Protein AF-A0A8J3J5E3-F1 (afdb_monomer_lite)

Secondary structure (DSSP, 8-state):
------SS-PPTT--PPPPP---GGGTHHHHHHHHHHHHHHHHHH---TTSHHHHHHHHHSS-HHHHHHHHHT--THHHHHHHHHHHHHHHHHHHHHHHHHHHHTTS---THHHHHHHHHHHHHHHIIIIIHHHHHHHHHHHHHHHHHHHHHHHHHHHHHHHHHTTSHHHHHHHHS--SS--HHHHHHHHHHHHHHHHHHHHHHHHHHHHHHHHHHHHHT-TT----------------------

Organism: NCBI:txid519421

pLDDT: mean 72.54, std 15.62, range [29.17, 91.31]

Radius of gyration: 28.36 Å; chains: 1; bounding box: 60×59×86 Å

Sequence (245 aa):
MTRAVGDGILPAGWRPAAPPADRLDAVADDLLDLLDHVDHALHRYGVAPGHAIVAGLREFRALPGAVAAAIVHTDPAVPWQAAHDLAVRRSAVLAAAAPLDRYADRLGWAGAGRAAFDGRWAVLSAHLSDGLPASLAAAARHGARLAHWYAGLRAALRDFFLRYGTGPAAVDLRTAPVGTGGAAELSASGTAAVAAADLGAACFAALRPVLADGGALRRGVPGGSGGRDEPVARGGGRVLRVEPE

Foldseek 3Di:
DDDDPDDADDDQPDAFDDADDQPLVVCVVLLLVLQVLLQCLCVPVPDDCPFLLVVVCVVVVDGLSVVSVVLVPDALVVLRVVLRVLSVVLNVLQVVLVCVVVVLVVPPDDDPVNVVCVVVCVVVSCCSNPVSSSVSNLSSVLSSLVSNLSSLLSNLSVVLCVVPSPDPLSVLSVPQDDDDDDPVSVVSSVSNNVSSSVSSSSSSVSNVVSVVVVVVSVVPDPPPPPPDPDPPDPDDDPDDDDDDD

Structure (mmCIF, N/CA/C/O backbone):
data_AF-A0A8J3J5E3-F1
#
_entry.id   AF-A0A8J3J5E3-F1
#
loop_
_atom_site.group_PDB
_atom_site.id
_atom_site.type_symbol
_atom_site.label_atom_id
_atom_site.label_alt_id
_atom_site.label_comp_id
_atom_site.label_asym_id
_atom_site.label_entity_id
_atom_site.label_seq_id
_atom_site.pdbx_PDB_ins_code
_atom_site.Cartn_x
_atom_site.Cartn_y
_atom_site.Cartn_z
_atom_site.occupancy
_atom_site.B_iso_or_equiv
_atom_site.auth_seq_id
_atom_site.auth_comp_id
_atom_site.auth_asym_id
_atom_site.auth_atom_id
_atom_site.pdbx_PDB_model_num
ATOM 1 N N . MET A 1 1 ? -14.281 5.143 -15.787 1.00 29.17 1 MET A N 1
ATOM 2 C CA . MET A 1 1 ? -14.347 4.128 -16.861 1.00 29.17 1 MET A CA 1
ATOM 3 C C . MET A 1 1 ? -12.969 4.074 -17.519 1.00 29.17 1 MET A C 1
ATOM 5 O O . MET A 1 1 ? -12.703 4.802 -18.464 1.00 29.17 1 MET A O 1
ATOM 9 N N . THR A 1 2 ? -12.045 3.319 -16.924 1.00 32.62 2 THR A N 1
ATOM 10 C CA . THR A 1 2 ? -10.618 3.294 -17.286 1.00 32.62 2 THR A CA 1
ATOM 11 C C . THR A 1 2 ? -10.377 2.014 -18.075 1.00 32.62 2 THR A C 1
ATOM 13 O O . THR A 1 2 ? -10.435 0.922 -17.514 1.00 32.62 2 THR A O 1
ATOM 16 N N . ARG A 1 3 ? -10.228 2.135 -19.399 1.00 33.62 3 ARG A N 1
ATOM 17 C CA . ARG A 1 3 ? -9.962 0.994 -20.285 1.00 33.62 3 ARG A CA 1
ATOM 18 C C . ARG A 1 3 ? -8.653 0.311 -19.886 1.00 33.62 3 ARG A C 1
ATOM 20 O O . ARG A 1 3 ? -7.683 0.971 -19.527 1.00 33.62 3 ARG A O 1
ATOM 27 N N . ALA A 1 4 ? -8.692 -1.015 -19.960 1.00 35.78 4 ALA A N 1
ATOM 28 C CA . ALA A 1 4 ? -7.623 -1.945 -19.653 1.00 35.78 4 ALA A CA 1
ATOM 29 C C . ALA A 1 4 ? -6.263 -1.504 -20.216 1.00 35.78 4 ALA A C 1
ATOM 31 O O . ALA A 1 4 ? -6.143 -1.184 -21.398 1.00 35.78 4 ALA A O 1
ATOM 32 N N . VAL A 1 5 ? -5.232 -1.570 -19.369 1.00 38.66 5 VAL A N 1
ATOM 33 C CA . VAL A 1 5 ? -3.830 -1.645 -19.797 1.00 38.66 5 VAL A CA 1
ATOM 34 C C . VAL A 1 5 ? -3.633 -3.042 -20.395 1.00 38.66 5 VAL A C 1
ATOM 36 O O . VAL A 1 5 ? -3.126 -3.948 -19.738 1.00 38.66 5 VAL A O 1
ATOM 39 N N . GLY A 1 6 ? -4.161 -3.233 -21.603 1.00 38.88 6 GLY A N 1
ATOM 40 C CA . GLY A 1 6 ? -3.915 -4.396 -22.442 1.00 38.88 6 GLY A CA 1
ATOM 41 C C . GLY A 1 6 ? -2.565 -4.256 -23.142 1.00 38.88 6 GLY A C 1
ATOM 42 O O . GLY A 1 6 ? -2.233 -3.187 -23.646 1.00 38.88 6 GLY A O 1
ATOM 43 N N . ASP A 1 7 ? -1.802 -5.342 -23.115 1.00 38.09 7 ASP A N 1
ATOM 44 C CA . ASP A 1 7 ? -0.692 -5.679 -24.007 1.00 38.09 7 ASP A CA 1
ATOM 45 C C . ASP A 1 7 ? 0.510 -4.722 -24.070 1.00 38.09 7 ASP A C 1
ATOM 47 O O . ASP A 1 7 ? 0.799 -4.032 -25.043 1.00 38.09 7 ASP A O 1
ATOM 51 N N . GLY A 1 8 ? 1.327 -4.822 -23.020 1.00 51.72 8 GLY A N 1
ATOM 52 C CA . GLY A 1 8 ? 2.751 -5.137 -23.198 1.00 51.72 8 GLY A CA 1
ATOM 53 C C . GLY A 1 8 ? 3.717 -3.986 -23.475 1.00 51.72 8 GLY A C 1
ATOM 54 O O . GLY A 1 8 ? 4.764 -3.938 -22.823 1.00 51.72 8 GLY A O 1
ATOM 55 N N . ILE A 1 9 ? 3.388 -3.034 -24.348 1.00 53.62 9 ILE A N 1
ATOM 56 C CA . ILE A 1 9 ? 4.342 -2.013 -24.812 1.00 53.62 9 ILE A CA 1
ATOM 57 C C . ILE A 1 9 ? 3.913 -0.632 -24.317 1.00 53.62 9 ILE A C 1
ATOM 59 O O . ILE A 1 9 ? 2.978 -0.015 -24.817 1.00 53.62 9 ILE A O 1
ATOM 63 N N . LEU A 1 10 ? 4.616 -0.132 -23.299 1.00 64.75 10 LEU A N 1
ATOM 64 C CA . LEU A 1 10 ? 4.422 1.236 -22.823 1.00 64.75 10 LEU A CA 1
ATOM 65 C C . LEU A 1 10 ? 5.019 2.227 -23.831 1.00 64.75 10 LEU A C 1
ATOM 67 O O . LEU A 1 10 ? 6.119 1.972 -24.332 1.00 64.75 10 LEU A O 1
ATOM 71 N N . PRO A 1 11 ? 4.389 3.388 -24.071 1.00 67.12 11 PRO A N 1
ATOM 72 C CA . PRO A 1 11 ? 4.974 4.414 -24.925 1.00 67.12 11 PRO A CA 1
ATOM 73 C C . PRO A 1 11 ? 6.346 4.866 -24.400 1.00 67.12 11 PRO A C 1
ATOM 75 O O . PRO A 1 11 ? 6.655 4.765 -23.201 1.00 67.12 11 PRO A O 1
ATOM 78 N N . ALA A 1 12 ? 7.193 5.348 -25.311 1.00 65.31 12 ALA A N 1
ATOM 79 C CA . ALA A 1 12 ? 8.428 6.030 -24.945 1.00 65.31 12 ALA A CA 1
ATOM 80 C C . ALA A 1 12 ? 8.074 7.251 -24.077 1.00 65.31 12 ALA A C 1
ATOM 82 O O . ALA A 1 12 ? 7.193 8.031 -24.430 1.00 65.31 12 ALA A O 1
ATOM 83 N N . GLY A 1 13 ? 8.704 7.375 -22.907 1.00 69.50 13 GLY A N 1
ATOM 84 C CA . GLY A 1 13 ? 8.402 8.449 -21.956 1.00 69.50 13 GLY A CA 1
ATOM 85 C C . GLY A 1 13 ? 7.220 8.201 -21.010 1.00 69.50 13 GLY A C 1
ATOM 86 O O . GLY A 1 13 ? 6.856 9.117 -20.275 1.00 69.50 13 GLY A O 1
ATOM 87 N N . TRP A 1 14 ? 6.638 6.993 -20.966 1.00 83.56 14 TRP A N 1
ATOM 88 C CA . TRP A 1 14 ? 5.685 6.637 -19.904 1.00 83.56 14 TRP A CA 1
ATOM 89 C C . TRP A 1 14 ? 6.293 6.860 -18.512 1.00 83.56 14 TRP A C 1
ATOM 91 O O . TRP A 1 14 ? 7.443 6.488 -18.267 1.00 83.56 14 TRP A O 1
ATOM 101 N N . ARG A 1 15 ? 5.494 7.410 -17.592 1.00 80.75 15 ARG A N 1
ATOM 102 C CA . ARG A 1 15 ? 5.838 7.581 -16.178 1.00 80.75 15 ARG A CA 1
ATOM 103 C C . ARG A 1 15 ? 4.692 7.093 -15.293 1.00 80.75 15 ARG A C 1
ATOM 105 O O . ARG A 1 15 ? 3.532 7.205 -15.700 1.00 80.75 15 ARG A O 1
ATOM 112 N N . PRO A 1 16 ? 4.991 6.560 -14.098 1.00 86.06 16 PRO A N 1
ATOM 113 C CA . PRO A 1 16 ? 3.949 6.208 -13.149 1.00 86.06 16 PRO A CA 1
ATOM 114 C C . PRO A 1 16 ? 3.188 7.464 -12.704 1.00 86.06 16 PRO A C 1
ATOM 116 O O . PRO A 1 16 ? 3.793 8.508 -12.460 1.00 86.06 16 PRO A O 1
ATOM 119 N N . ALA A 1 17 ? 1.863 7.355 -12.577 1.00 86.50 17 ALA A N 1
ATOM 120 C CA . ALA A 1 17 ? 1.065 8.382 -11.911 1.00 86.50 17 ALA A CA 1
ATOM 121 C C . ALA A 1 17 ? 1.490 8.497 -10.439 1.00 86.50 17 ALA A C 1
ATOM 123 O O . ALA A 1 17 ? 1.947 7.510 -9.856 1.00 86.50 17 ALA A O 1
ATOM 124 N N . ALA A 1 18 ? 1.360 9.684 -9.844 1.00 86.00 18 ALA A N 1
ATOM 125 C CA . ALA A 1 18 ? 1.563 9.851 -8.407 1.00 86.00 18 ALA A CA 1
ATOM 126 C C . ALA A 1 18 ? 0.525 9.019 -7.628 1.00 86.00 18 ALA A C 1
ATOM 128 O O . ALA A 1 18 ? -0.626 8.945 -8.074 1.00 86.00 18 ALA A O 1
ATOM 129 N N . PRO A 1 19 ? 0.900 8.394 -6.497 1.00 84.69 19 PRO A N 1
ATOM 130 C CA . PRO A 1 19 ? -0.074 7.745 -5.632 1.00 84.69 19 PRO A CA 1
ATOM 131 C C . PRO A 1 19 ? -1.088 8.781 -5.108 1.00 84.69 19 PRO A C 1
ATOM 133 O O . PRO A 1 19 ? -0.774 9.974 -5.034 1.00 84.69 19 PRO A O 1
ATOM 136 N N . PRO A 1 20 ? -2.315 8.357 -4.756 1.00 81.75 20 PRO A N 1
ATOM 137 C CA . PRO A 1 20 ? -3.295 9.254 -4.156 1.00 81.75 20 PRO A CA 1
ATOM 138 C C . PRO A 1 20 ? -2.758 9.829 -2.841 1.00 81.75 20 PRO A C 1
ATOM 140 O O . PRO A 1 20 ? -2.080 9.134 -2.091 1.00 81.75 20 PRO A O 1
ATOM 143 N N . ALA A 1 21 ? -3.089 11.086 -2.544 1.00 78.69 21 ALA A N 1
ATOM 144 C CA . ALA A 1 21 ? -2.708 11.701 -1.279 1.00 78.69 21 ALA A CA 1
ATOM 145 C C . ALA A 1 21 ? -3.479 11.058 -0.116 1.00 78.69 21 ALA A C 1
ATOM 147 O O . ALA A 1 21 ? -4.686 11.276 0.038 1.00 78.69 21 ALA A O 1
ATOM 148 N N . ASP A 1 22 ? -2.783 10.308 0.731 1.00 70.25 22 ASP A N 1
ATOM 149 C CA . ASP A 1 22 ? -3.303 9.856 2.010 1.00 70.25 22 ASP A CA 1
ATOM 150 C C . ASP A 1 22 ? -2.850 10.850 3.090 1.00 70.25 22 ASP A C 1
ATOM 152 O O . ASP A 1 22 ? -1.677 11.053 3.364 1.00 70.25 22 ASP A O 1
ATOM 156 N N . ARG A 1 23 ? -3.796 11.592 3.665 1.00 78.38 23 ARG A N 1
ATOM 157 C CA . ARG A 1 23 ? -3.521 12.580 4.727 1.00 78.38 23 ARG A CA 1
ATOM 158 C C . ARG A 1 23 ? -3.361 11.893 6.093 1.00 78.38 23 ARG A C 1
ATOM 160 O O . ARG A 1 23 ? -3.830 12.432 7.089 1.00 78.38 23 ARG A O 1
ATOM 167 N N . LEU A 1 24 ? -2.806 10.678 6.124 1.00 84.19 24 LEU A N 1
ATOM 168 C CA . LEU A 1 24 ? -2.760 9.844 7.327 1.00 84.19 24 LEU A CA 1
ATOM 169 C C . LEU A 1 24 ? -1.878 10.470 8.411 1.00 84.19 24 LEU A C 1
ATOM 171 O O . LEU A 1 24 ? -2.257 10.433 9.572 1.00 84.19 24 LEU A O 1
ATOM 175 N N . ASP A 1 25 ? -0.783 11.129 8.030 1.00 82.94 25 ASP A N 1
ATOM 176 C CA . ASP A 1 25 ? 0.157 11.755 8.973 1.00 82.94 25 ASP A CA 1
ATOM 177 C C . ASP A 1 25 ? -0.510 12.801 9.880 1.00 82.94 25 ASP A C 1
ATOM 179 O O . ASP A 1 25 ? -0.086 13.004 11.009 1.00 82.94 25 ASP A O 1
ATOM 183 N N . ALA A 1 26 ? -1.593 13.438 9.418 1.00 82.94 26 ALA A N 1
ATOM 184 C CA . ALA A 1 26 ? -2.327 14.434 10.199 1.00 82.94 26 ALA A CA 1
ATOM 185 C C . ALA A 1 26 ? -3.177 13.833 11.334 1.00 82.94 26 ALA A C 1
ATOM 187 O O . ALA A 1 26 ? -3.674 14.581 12.168 1.00 82.94 26 ALA A O 1
ATOM 188 N N . VAL A 1 27 ? -3.398 12.515 11.329 1.00 84.75 27 VAL A N 1
ATOM 189 C CA . VAL A 1 27 ? -4.222 11.790 12.316 1.00 84.75 27 VAL A CA 1
ATOM 190 C C . VAL A 1 27 ? -3.514 10.546 12.864 1.00 84.75 27 VAL A C 1
ATOM 192 O O . VAL A 1 27 ? -4.136 9.728 13.536 1.00 84.75 27 VAL A O 1
ATOM 195 N N . ALA A 1 28 ? -2.236 10.360 12.521 1.00 86.06 28 ALA A N 1
ATOM 196 C CA . ALA A 1 28 ? -1.505 9.127 12.778 1.00 86.06 28 ALA A CA 1
ATOM 197 C C . ALA A 1 28 ? -1.304 8.885 14.276 1.00 86.06 28 ALA A C 1
ATOM 199 O O . ALA A 1 28 ? -1.558 7.775 14.729 1.00 86.06 28 ALA A O 1
ATOM 200 N N . ASP A 1 29 ? -0.927 9.915 15.033 1.00 88.00 29 ASP A N 1
ATOM 201 C CA . ASP A 1 29 ? -0.666 9.792 16.471 1.00 88.00 29 ASP A CA 1
ATOM 202 C C . ASP A 1 29 ? -1.942 9.392 17.229 1.00 88.00 29 ASP A C 1
ATOM 204 O O . ASP A 1 29 ? -1.974 8.349 17.876 1.00 88.00 29 ASP A O 1
ATOM 208 N N . ASP A 1 30 ? -3.048 10.121 17.031 1.00 85.38 30 ASP A N 1
ATOM 209 C CA . ASP A 1 30 ? -4.333 9.807 17.676 1.00 85.38 30 ASP A CA 1
ATOM 210 C C . ASP A 1 30 ? -4.883 8.418 17.296 1.00 85.38 30 ASP A C 1
ATOM 212 O O . ASP A 1 30 ? -5.611 7.782 18.074 1.00 85.38 30 ASP A O 1
ATOM 216 N N . LEU A 1 31 ? -4.591 7.964 16.071 1.00 83.75 31 LEU A N 1
ATOM 217 C CA . LEU A 1 31 ? -4.940 6.633 15.581 1.00 83.75 31 LEU A CA 1
ATOM 218 C C . LEU A 1 31 ? -4.095 5.555 16.261 1.00 83.75 31 LEU A C 1
ATOM 220 O O . LEU A 1 31 ? -4.656 4.553 16.706 1.00 83.75 31 LEU A O 1
ATOM 224 N N . LEU A 1 32 ? -2.772 5.731 16.304 1.00 86.50 32 LEU A N 1
ATOM 225 C CA . LEU A 1 32 ? -1.857 4.773 16.921 1.00 86.50 32 LEU A CA 1
ATOM 226 C C . LEU A 1 32 ? -2.140 4.650 18.414 1.00 86.50 32 LEU A C 1
ATOM 228 O O . LEU A 1 32 ? -2.257 3.529 18.897 1.00 86.50 32 LEU A O 1
ATOM 232 N N . ASP A 1 33 ? -2.388 5.766 19.097 1.00 86.75 33 ASP A N 1
ATOM 233 C CA . ASP A 1 33 ? -2.792 5.773 20.500 1.00 86.75 33 ASP A CA 1
ATOM 234 C C . ASP A 1 33 ? -4.091 4.989 20.707 1.00 86.75 33 ASP A C 1
ATOM 236 O O . ASP A 1 33 ? -4.168 4.122 21.577 1.00 86.75 33 ASP A O 1
ATOM 240 N N . LEU A 1 34 ? -5.125 5.234 19.892 1.00 82.25 34 LEU A N 1
ATOM 241 C CA . LEU A 1 34 ? -6.393 4.507 20.010 1.00 82.25 34 LEU A CA 1
ATOM 242 C C . LEU A 1 34 ? -6.217 3.001 19.780 1.00 82.25 34 LEU A C 1
ATOM 244 O O . LEU A 1 34 ? -6.817 2.197 20.492 1.00 82.25 34 LEU A O 1
ATOM 248 N N . LEU A 1 35 ? -5.419 2.608 18.788 1.00 83.12 35 LEU A N 1
ATOM 249 C CA . LEU A 1 35 ? -5.191 1.199 18.489 1.00 83.12 35 LEU A CA 1
ATOM 250 C C . LEU A 1 35 ? -4.287 0.513 19.517 1.00 83.12 35 LEU A C 1
ATOM 252 O O . LEU A 1 35 ? -4.477 -0.672 19.768 1.00 83.12 35 LEU A O 1
ATOM 256 N N . ASP A 1 36 ? -3.375 1.239 20.158 1.00 84.19 36 ASP A N 1
ATOM 257 C CA . ASP A 1 36 ? -2.595 0.720 21.283 1.00 84.19 36 ASP A CA 1
ATOM 258 C C . ASP A 1 36 ? -3.500 0.433 22.494 1.00 84.19 36 ASP A C 1
ATOM 260 O O . ASP A 1 36 ? -3.413 -0.630 23.110 1.00 84.19 36 ASP A O 1
ATOM 264 N N . HIS A 1 37 ? -4.481 1.305 22.764 1.00 78.31 37 HIS A N 1
ATOM 265 C CA . HIS A 1 37 ? -5.508 1.042 23.781 1.00 78.31 37 HIS A CA 1
ATOM 266 C C . HIS A 1 37 ? -6.366 -0.184 23.432 1.00 78.31 37 HIS A C 1
ATOM 268 O O . HIS A 1 37 ? -6.708 -0.969 24.321 1.00 78.31 37 HIS A O 1
ATOM 274 N N . VAL A 1 38 ? -6.696 -0.381 22.148 1.00 78.69 38 VAL A N 1
ATOM 275 C CA . VAL A 1 38 ? -7.379 -1.596 21.672 1.00 78.69 38 VAL A CA 1
ATOM 276 C C . VAL A 1 38 ? -6.508 -2.822 21.942 1.00 78.69 38 VAL A C 1
ATOM 278 O O . VAL A 1 38 ? -6.972 -3.760 22.588 1.00 78.69 38 VAL A O 1
ATOM 281 N N . ASP A 1 39 ? -5.251 -2.814 21.506 1.00 81.19 39 ASP A N 1
ATOM 282 C CA . ASP A 1 39 ? -4.315 -3.928 21.667 1.00 81.19 39 ASP A CA 1
ATOM 283 C C . ASP A 1 39 ? -4.123 -4.287 23.152 1.00 81.19 39 ASP A C 1
ATOM 285 O O . ASP A 1 39 ? -4.206 -5.464 23.527 1.00 81.19 39 ASP A O 1
ATOM 289 N N . HIS A 1 40 ? -3.970 -3.280 24.017 1.00 77.75 40 HIS A N 1
ATOM 290 C CA . HIS A 1 40 ? -3.877 -3.461 25.463 1.00 77.75 40 HIS A CA 1
ATOM 291 C C . HIS A 1 40 ? -5.145 -4.096 26.047 1.00 77.75 40 HIS A C 1
ATOM 293 O O . HIS A 1 40 ? -5.057 -5.066 26.805 1.00 77.75 40 HIS A O 1
ATOM 299 N N . ALA A 1 41 ? -6.329 -3.595 25.683 1.00 73.75 41 ALA A N 1
ATOM 300 C CA . ALA A 1 41 ? -7.602 -4.117 26.175 1.00 73.75 41 ALA A CA 1
ATOM 301 C C . ALA A 1 41 ? -7.852 -5.563 25.713 1.00 73.75 41 ALA A C 1
ATOM 303 O O . ALA A 1 41 ? -8.245 -6.411 26.519 1.00 73.75 41 ALA A O 1
ATOM 304 N N . LEU A 1 42 ? -7.561 -5.874 24.445 1.00 74.88 42 LEU A N 1
ATOM 305 C CA . LEU A 1 42 ? -7.664 -7.228 23.894 1.00 74.88 42 LEU A CA 1
ATOM 306 C C . LEU A 1 42 ? -6.753 -8.206 24.646 1.00 74.88 42 LEU A C 1
ATOM 308 O O . LEU A 1 42 ? -7.171 -9.327 24.949 1.00 74.88 42 LEU A O 1
ATOM 312 N N . HIS A 1 43 ? -5.527 -7.785 24.971 1.00 76.50 43 HIS A N 1
ATOM 313 C CA . HIS A 1 43 ? -4.569 -8.625 25.681 1.00 76.50 43 HIS A CA 1
ATOM 314 C C . HIS A 1 43 ? -4.936 -8.807 27.160 1.00 76.50 43 HIS A C 1
ATOM 316 O O . HIS A 1 43 ? -4.824 -9.915 27.690 1.00 76.50 43 HIS A O 1
ATOM 322 N N . ARG A 1 44 ? -5.360 -7.730 27.826 1.00 74.44 44 ARG A N 1
ATOM 323 C CA . ARG A 1 44 ? -5.628 -7.708 29.267 1.00 74.44 44 ARG A CA 1
ATOM 324 C C . ARG A 1 44 ? -6.916 -8.429 29.641 1.00 74.44 44 ARG A C 1
ATOM 326 O O . ARG A 1 44 ? -6.928 -9.170 30.620 1.00 74.44 44 ARG A O 1
ATOM 333 N N . TYR A 1 45 ? -7.991 -8.189 28.898 1.00 68.62 45 TYR A N 1
ATOM 334 C CA . TYR A 1 45 ? -9.328 -8.657 29.271 1.00 68.62 45 TYR A CA 1
ATOM 335 C C . TYR A 1 45 ? -9.745 -9.925 28.529 1.00 68.62 45 TYR A C 1
ATOM 337 O O . TYR A 1 45 ? -10.618 -10.647 29.005 1.00 68.62 45 TYR A O 1
ATOM 345 N N . GLY A 1 46 ? -9.075 -10.235 27.416 1.00 64.38 46 GLY A N 1
ATOM 346 C CA . GLY A 1 46 ? -9.357 -11.405 26.600 1.00 64.38 46 GLY A CA 1
ATOM 347 C C . GLY A 1 46 ? -10.677 -11.273 25.841 1.00 64.38 46 GLY A C 1
ATOM 348 O O . GLY A 1 46 ? -11.715 -10.897 26.379 1.00 64.38 46 GLY A O 1
ATOM 349 N N . VAL A 1 47 ? -10.658 -11.622 24.559 1.00 68.38 47 VAL A N 1
ATOM 350 C CA . VAL A 1 47 ? -11.881 -11.660 23.752 1.00 68.38 47 VAL A CA 1
ATOM 351 C C . VAL A 1 47 ? -12.441 -13.073 23.709 1.00 68.38 47 VAL A C 1
ATOM 353 O O . VAL A 1 47 ? -11.701 -14.044 23.541 1.00 68.38 47 VAL A O 1
ATOM 356 N N . ALA A 1 48 ? -13.766 -13.191 23.813 1.00 72.75 48 ALA A N 1
ATOM 357 C CA . ALA A 1 48 ? -14.452 -14.465 23.664 1.00 72.75 48 ALA A CA 1
ATOM 358 C C . ALA A 1 48 ? -14.103 -15.133 22.312 1.00 72.75 48 ALA A C 1
ATOM 360 O O . ALA A 1 48 ? -14.135 -14.464 21.275 1.00 72.75 48 ALA A O 1
ATOM 361 N N . PRO A 1 49 ? -13.852 -16.458 22.268 1.00 70.06 49 PRO A N 1
ATOM 362 C CA . PRO A 1 49 ? -13.434 -17.156 21.045 1.00 70.06 49 PRO A CA 1
ATOM 363 C C . PRO A 1 49 ? -14.386 -17.022 19.846 1.00 70.06 49 PRO A C 1
ATOM 365 O O . PRO A 1 49 ? -13.953 -17.202 18.710 1.00 70.06 49 PRO A O 1
ATOM 368 N N . GLY A 1 50 ? -15.671 -16.738 20.093 1.00 73.00 50 GLY A N 1
ATOM 369 C CA . GLY A 1 50 ? -16.698 -16.550 19.063 1.00 73.00 50 GLY A CA 1
ATOM 370 C C . GLY A 1 50 ? -16.794 -15.130 18.491 1.00 73.00 50 GLY A C 1
ATOM 371 O O . GLY A 1 50 ? -17.601 -14.904 17.595 1.00 73.00 50 GLY A O 1
ATOM 372 N N . HIS A 1 51 ? -16.011 -14.169 18.988 1.00 78.06 51 HIS A N 1
ATOM 373 C CA . HIS A 1 51 ? -16.064 -12.786 18.512 1.00 78.06 51 HIS A CA 1
ATOM 374 C C . HIS A 1 51 ? -15.422 -12.634 17.125 1.00 78.06 51 HIS A C 1
ATOM 376 O O . HIS A 1 51 ? -14.381 -13.233 16.843 1.00 78.06 51 HIS A O 1
ATOM 382 N N . ALA A 1 52 ? -15.980 -11.764 16.277 1.00 76.06 52 ALA A N 1
ATOM 383 C CA . ALA A 1 52 ? -15.526 -11.566 14.895 1.00 76.06 52 ALA A CA 1
ATOM 384 C C . ALA A 1 52 ? -14.036 -11.181 14.784 1.00 76.06 52 ALA A C 1
ATOM 386 O O . ALA A 1 52 ? -13.3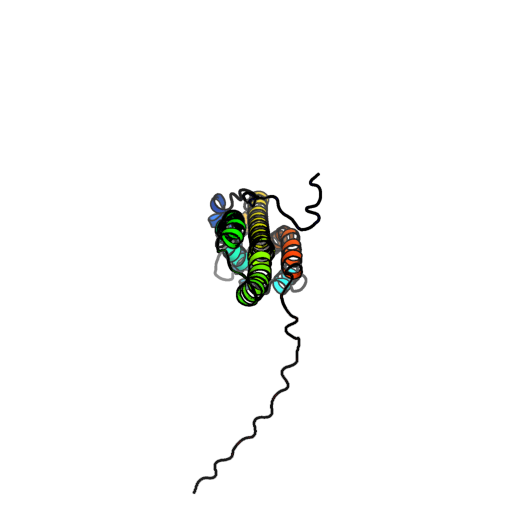39 -11.620 13.868 1.00 76.06 52 ALA A O 1
ATOM 387 N N . ILE A 1 53 ? -13.524 -10.417 15.753 1.00 73.88 53 ILE A N 1
ATOM 388 C CA . ILE A 1 53 ? -12.118 -9.992 15.788 1.00 73.88 53 ILE A CA 1
ATOM 389 C C . ILE A 1 53 ? -11.133 -11.167 15.921 1.00 73.88 53 ILE A C 1
ATOM 391 O O . ILE A 1 53 ? -10.034 -11.092 15.385 1.00 73.88 53 ILE A O 1
ATOM 395 N N . VAL A 1 54 ? -11.519 -12.284 16.556 1.00 76.38 54 VAL A N 1
ATOM 396 C CA . VAL A 1 54 ? -10.636 -13.454 16.7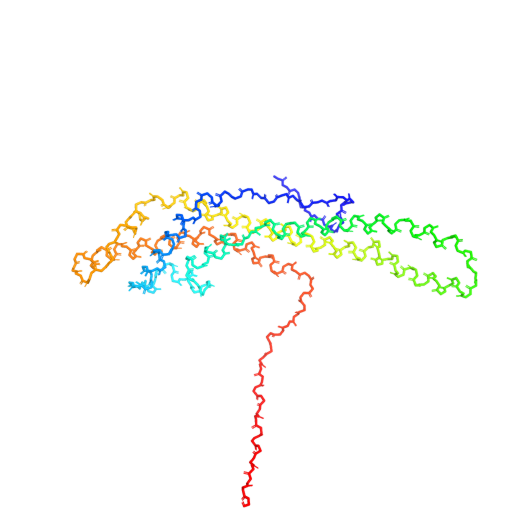39 1.00 76.38 54 VAL A CA 1
ATOM 397 C C . VAL A 1 54 ? -10.295 -14.104 15.397 1.00 76.38 54 VAL A C 1
ATOM 399 O O . VAL A 1 54 ? -9.165 -14.552 15.195 1.00 76.38 54 VAL A O 1
ATOM 402 N N . ALA A 1 55 ? -11.244 -14.129 14.457 1.00 75.06 55 ALA A N 1
ATOM 403 C CA . ALA A 1 55 ? -10.988 -14.596 13.097 1.00 75.06 55 ALA A CA 1
ATOM 404 C C . ALA A 1 55 ? -9.979 -13.685 12.376 1.00 75.06 55 ALA A C 1
ATOM 406 O O . ALA A 1 55 ? -9.024 -14.189 11.787 1.00 75.06 55 ALA A O 1
ATOM 407 N N . GLY A 1 56 ? -10.138 -12.362 12.506 1.00 69.81 56 GLY A N 1
ATOM 408 C CA . GLY A 1 56 ? -9.200 -11.377 11.954 1.00 69.81 56 GLY A CA 1
ATOM 409 C C . GLY A 1 56 ? -7.791 -11.504 12.543 1.00 69.81 56 GLY A C 1
ATOM 410 O O . GLY A 1 56 ? -6.816 -11.600 11.805 1.00 69.81 56 GLY A O 1
ATOM 411 N N . LEU A 1 57 ? -7.667 -11.620 13.868 1.00 71.31 57 LEU A N 1
ATOM 412 C CA . LEU A 1 57 ? -6.377 -11.802 14.548 1.00 71.31 57 LEU A CA 1
ATOM 413 C C . LEU A 1 57 ? -5.625 -13.054 14.070 1.00 71.31 57 LEU A C 1
ATOM 415 O O . LEU A 1 57 ? -4.405 -13.028 13.911 1.00 71.31 57 LEU A O 1
ATOM 419 N N . ARG A 1 58 ? -6.339 -14.158 13.810 1.00 73.50 58 ARG A N 1
ATOM 420 C CA . ARG A 1 58 ? -5.734 -15.392 13.278 1.00 73.50 58 ARG A CA 1
ATOM 421 C C . ARG A 1 58 ? -5.243 -15.233 11.844 1.00 73.50 58 ARG A C 1
ATOM 423 O O . ARG A 1 58 ? -4.204 -15.796 11.507 1.00 73.50 58 ARG A O 1
ATOM 430 N N . GLU A 1 59 ? -5.977 -14.491 11.020 1.00 70.44 59 GLU A N 1
ATOM 431 C CA . GLU A 1 59 ? -5.596 -14.208 9.635 1.00 70.44 59 GLU A CA 1
ATOM 432 C C . GLU A 1 59 ? -4.280 -13.415 9.574 1.00 70.44 59 GLU A C 1
ATOM 434 O O . GLU A 1 59 ? -3.384 -13.771 8.808 1.00 70.44 59 GLU A O 1
ATOM 439 N N . PHE A 1 60 ? -4.123 -12.402 10.434 1.00 63.41 60 PHE A N 1
ATOM 440 C CA . PHE A 1 60 ? -2.948 -11.520 10.429 1.00 63.41 60 PHE A CA 1
ATOM 441 C C . PHE A 1 60 ? -1.800 -11.964 11.335 1.00 63.41 60 PHE A C 1
ATOM 443 O O . PHE A 1 60 ? -0.685 -11.473 11.171 1.00 63.41 60 PHE A O 1
ATOM 450 N N . ARG A 1 61 ? -2.040 -12.892 12.272 1.00 70.81 61 ARG A N 1
ATOM 451 C CA . ARG A 1 61 ? -1.071 -13.320 13.305 1.00 70.81 61 ARG A CA 1
ATOM 452 C C . ARG A 1 61 ? -0.489 -12.157 14.130 1.00 70.81 61 ARG A C 1
ATOM 454 O O . ARG A 1 61 ? 0.548 -12.323 14.764 1.00 70.81 61 ARG A O 1
ATOM 461 N N . ALA A 1 62 ? -1.143 -10.999 14.110 1.00 71.56 62 ALA A N 1
ATOM 462 C CA . ALA A 1 62 ? -0.705 -9.759 14.735 1.00 71.56 62 ALA A CA 1
ATOM 463 C C . ALA A 1 62 ? -1.918 -8.975 15.249 1.00 71.56 62 ALA A C 1
ATOM 465 O O . ALA A 1 62 ? -3.038 -9.155 14.761 1.00 71.56 62 ALA A O 1
ATOM 466 N N . LEU A 1 63 ? -1.679 -8.118 16.241 1.00 77.75 63 LEU A N 1
ATOM 467 C CA . LEU A 1 63 ? -2.696 -7.234 16.801 1.00 77.75 63 LEU A CA 1
ATOM 468 C C . LEU A 1 63 ? -2.975 -6.037 15.861 1.00 77.75 63 LEU A C 1
ATOM 470 O O . LEU A 1 63 ? -2.084 -5.646 15.097 1.00 77.75 63 LEU A O 1
ATOM 474 N N . PRO A 1 64 ? -4.196 -5.468 15.877 1.00 75.31 64 PRO A N 1
ATOM 475 C CA . PRO A 1 64 ? -4.580 -4.337 15.035 1.00 75.31 64 PRO A CA 1
ATOM 476 C C . PRO A 1 64 ? -3.615 -3.147 15.093 1.00 75.31 64 PRO A C 1
ATOM 478 O O . PRO A 1 64 ? -3.253 -2.620 14.039 1.00 75.31 64 PRO A O 1
ATOM 481 N N . GLY A 1 65 ? -3.186 -2.737 16.290 1.00 78.81 65 GLY A N 1
ATOM 482 C CA . GLY A 1 65 ? -2.276 -1.606 16.481 1.00 78.81 65 GLY A CA 1
ATOM 483 C C . GLY A 1 65 ? -0.895 -1.862 15.901 1.00 78.81 65 GLY A C 1
ATOM 484 O O . GLY A 1 65 ? -0.396 -1.044 15.130 1.00 78.81 65 GLY A O 1
ATOM 485 N N . ALA A 1 66 ? -0.329 -3.045 16.139 1.00 79.44 66 ALA A N 1
ATOM 486 C CA . ALA A 1 66 ? 0.938 -3.447 15.521 1.00 79.44 66 ALA A CA 1
ATOM 487 C C . ALA A 1 66 ? 0.887 -3.421 13.977 1.00 79.44 66 ALA A C 1
ATOM 489 O O . ALA A 1 66 ? 1.834 -2.977 13.321 1.00 79.44 66 ALA A O 1
ATOM 490 N N . VAL A 1 67 ? -0.226 -3.865 13.380 1.00 76.75 67 VAL A N 1
ATOM 491 C CA . VAL A 1 67 ? -0.428 -3.813 11.922 1.00 76.75 67 VAL A CA 1
ATOM 492 C C . VAL A 1 67 ? -0.523 -2.363 11.437 1.00 76.75 67 VAL A C 1
ATOM 494 O O . VAL A 1 67 ? 0.135 -2.006 10.460 1.00 76.75 67 VAL A O 1
ATOM 497 N N . ALA A 1 68 ? -1.293 -1.513 12.118 1.00 81.19 68 ALA A N 1
ATOM 498 C CA . ALA A 1 68 ? -1.436 -0.102 11.764 1.00 81.19 68 ALA A CA 1
ATOM 499 C C . ALA A 1 68 ? -0.129 0.687 11.898 1.00 81.19 68 ALA A C 1
ATOM 501 O O . ALA A 1 68 ? 0.189 1.467 11.003 1.00 81.19 68 ALA A O 1
ATOM 502 N N . ALA A 1 69 ? 0.667 0.435 12.939 1.00 84.75 69 ALA A N 1
ATOM 503 C CA . ALA A 1 69 ? 1.990 1.032 13.106 1.00 84.75 69 ALA A CA 1
ATOM 504 C C . ALA A 1 69 ? 2.893 0.723 11.906 1.00 84.75 69 ALA A C 1
ATOM 506 O O . ALA A 1 69 ? 3.459 1.631 11.298 1.00 84.75 69 ALA A O 1
ATOM 507 N N . ALA A 1 70 ? 2.957 -0.542 11.479 1.00 83.31 70 ALA A N 1
ATOM 508 C CA . ALA A 1 70 ? 3.733 -0.923 10.300 1.00 83.31 70 ALA A CA 1
ATOM 509 C C . ALA A 1 70 ? 3.270 -0.187 9.024 1.00 83.31 70 ALA A C 1
ATOM 511 O O . ALA A 1 70 ? 4.091 0.183 8.184 1.00 83.31 70 ALA A O 1
ATOM 512 N N . ILE A 1 71 ? 1.966 0.059 8.883 1.00 84.62 71 ILE A N 1
ATOM 513 C CA . ILE A 1 71 ? 1.384 0.792 7.751 1.00 84.62 71 ILE A CA 1
ATOM 514 C C . ILE A 1 71 ? 1.739 2.284 7.807 1.00 84.62 71 ILE A C 1
ATOM 516 O O . ILE A 1 71 ? 2.157 2.853 6.798 1.00 84.62 71 ILE A O 1
ATOM 520 N N . VAL A 1 72 ? 1.587 2.913 8.975 1.00 85.38 72 VAL A N 1
ATOM 521 C CA . VAL A 1 72 ? 1.900 4.333 9.203 1.00 85.38 72 VAL A CA 1
ATOM 522 C C . VAL A 1 72 ? 3.384 4.610 8.965 1.00 85.38 72 VAL A C 1
ATOM 524 O O . VAL A 1 72 ? 3.731 5.610 8.342 1.00 85.38 72 VAL A O 1
ATOM 527 N N . HIS A 1 73 ? 4.266 3.706 9.387 1.00 85.56 73 HIS A N 1
ATOM 528 C CA . HIS A 1 73 ? 5.711 3.865 9.212 1.00 85.56 73 HIS A CA 1
ATOM 529 C C . HIS A 1 73 ? 6.215 3.514 7.804 1.00 85.56 73 HIS A C 1
ATOM 531 O O . HIS A 1 73 ? 7.384 3.746 7.500 1.00 85.56 73 HIS A O 1
ATOM 537 N N . THR A 1 74 ? 5.360 2.969 6.933 1.00 84.06 74 THR A N 1
ATOM 538 C CA . THR A 1 74 ? 5.731 2.669 5.546 1.00 84.06 74 THR A CA 1
ATOM 539 C C . THR A 1 74 ? 5.333 3.822 4.627 1.00 84.06 74 THR A C 1
ATOM 541 O O . THR A 1 74 ? 4.147 4.059 4.388 1.00 84.06 74 THR A O 1
ATOM 544 N N . ASP A 1 75 ? 6.332 4.510 4.072 1.00 84.75 75 ASP A N 1
ATOM 545 C CA . ASP A 1 75 ? 6.141 5.601 3.113 1.00 84.75 75 ASP A CA 1
ATOM 546 C C . ASP A 1 75 ? 5.927 5.064 1.676 1.00 84.75 75 ASP A C 1
ATOM 548 O O . ASP A 1 75 ? 6.840 4.451 1.103 1.00 84.75 75 ASP A O 1
ATOM 552 N N . PRO A 1 76 ? 4.755 5.293 1.043 1.00 85.19 76 PRO A N 1
ATOM 553 C CA . PRO A 1 76 ? 4.506 4.887 -0.340 1.00 85.19 76 PRO A CA 1
ATOM 554 C C . PRO A 1 76 ? 5.333 5.674 -1.375 1.00 85.19 76 PRO A C 1
ATOM 556 O O . PRO A 1 76 ? 5.458 5.216 -2.517 1.00 85.19 76 PRO A O 1
ATOM 559 N N . ALA A 1 77 ? 5.919 6.823 -1.018 1.00 86.75 77 ALA A N 1
ATOM 560 C CA . ALA A 1 77 ? 6.733 7.628 -1.926 1.00 86.75 77 ALA A CA 1
ATOM 561 C C . ALA A 1 77 ? 8.035 6.921 -2.325 1.00 86.75 77 ALA A C 1
ATOM 563 O O . ALA A 1 77 ? 8.468 7.045 -3.470 1.00 86.75 77 ALA A O 1
ATOM 564 N N . VAL A 1 78 ? 8.627 6.116 -1.436 1.00 86.19 78 VAL A N 1
ATOM 565 C CA . VAL A 1 78 ? 9.875 5.379 -1.705 1.00 86.19 78 VAL A CA 1
ATOM 566 C C . VAL A 1 78 ? 9.734 4.386 -2.876 1.00 86.19 78 VAL A C 1
ATOM 568 O O . VAL A 1 78 ? 10.467 4.522 -3.863 1.00 86.19 78 VAL A O 1
ATOM 571 N N . PRO A 1 79 ? 8.801 3.407 -2.856 1.00 85.56 79 PRO A N 1
ATOM 572 C CA . PRO A 1 79 ? 8.610 2.502 -3.991 1.00 85.56 79 PRO A CA 1
ATOM 573 C C . PRO A 1 79 ? 8.106 3.222 -5.250 1.00 85.56 79 PRO A C 1
ATOM 575 O O . PRO A 1 79 ? 8.405 2.781 -6.365 1.00 85.56 79 PRO A O 1
ATOM 578 N N . TRP A 1 80 ? 7.384 4.340 -5.106 1.00 91.31 80 TRP A N 1
ATOM 579 C CA . TRP A 1 80 ? 6.979 5.166 -6.244 1.00 91.31 80 TRP A CA 1
ATOM 580 C C . TRP A 1 80 ? 8.172 5.850 -6.921 1.00 91.31 80 TRP A C 1
ATOM 582 O O . TRP A 1 80 ? 8.302 5.771 -8.143 1.00 91.31 80 TRP A O 1
ATOM 592 N N . GLN A 1 81 ? 9.066 6.471 -6.148 1.00 88.50 81 GLN A N 1
ATOM 593 C CA . GLN A 1 81 ? 10.256 7.140 -6.669 1.00 88.50 81 GLN A CA 1
ATOM 594 C C . GLN A 1 81 ? 11.167 6.134 -7.376 1.00 88.50 81 GLN A C 1
ATOM 596 O O . GLN A 1 81 ? 11.599 6.378 -8.500 1.00 88.50 81 GLN A O 1
ATOM 601 N N . ALA A 1 82 ? 11.367 4.952 -6.786 1.00 86.69 82 ALA A N 1
ATOM 602 C CA . ALA A 1 82 ? 12.115 3.874 -7.427 1.00 86.69 82 ALA A CA 1
ATOM 603 C C . ALA A 1 82 ? 11.484 3.448 -8.769 1.00 86.69 82 ALA A C 1
ATOM 605 O O . ALA A 1 82 ? 12.185 3.268 -9.767 1.00 86.69 82 ALA A O 1
ATOM 606 N N . ALA A 1 83 ? 10.154 3.330 -8.832 1.00 87.81 83 ALA A N 1
ATOM 607 C CA . ALA A 1 83 ? 9.445 3.039 -10.076 1.00 87.81 83 ALA A CA 1
ATOM 608 C C . ALA A 1 83 ? 9.606 4.152 -11.123 1.00 87.81 83 ALA A C 1
ATOM 610 O O . ALA A 1 83 ? 9.797 3.872 -12.310 1.00 87.81 83 ALA A O 1
ATOM 611 N N . HIS A 1 84 ? 9.545 5.408 -10.689 1.00 89.25 84 HIS A N 1
ATOM 612 C CA . HIS A 1 84 ? 9.757 6.565 -11.544 1.00 89.25 84 HIS A CA 1
ATOM 613 C C . HIS A 1 84 ? 11.186 6.583 -12.114 1.00 89.25 84 HIS A C 1
ATOM 615 O O . HIS A 1 84 ? 11.365 6.729 -13.326 1.00 89.25 84 HIS A O 1
ATOM 621 N N . ASP A 1 85 ? 12.199 6.336 -11.285 1.00 88.75 85 ASP A N 1
ATOM 622 C CA . ASP A 1 85 ? 13.604 6.293 -11.699 1.00 88.75 85 ASP A CA 1
ATOM 623 C C . ASP A 1 85 ? 13.875 5.167 -12.704 1.00 88.75 85 ASP A C 1
ATOM 625 O O . ASP A 1 85 ? 14.593 5.359 -13.689 1.00 88.75 85 ASP A O 1
ATOM 629 N N . LEU A 1 86 ? 13.253 3.998 -12.520 1.00 86.69 86 LEU A N 1
ATOM 630 C CA . LEU A 1 86 ? 13.320 2.898 -13.486 1.00 86.69 86 LEU A CA 1
ATOM 631 C C . LEU A 1 86 ? 12.700 3.279 -14.841 1.00 86.69 86 LEU A C 1
ATOM 633 O O . LEU A 1 86 ? 13.255 2.938 -15.889 1.00 86.69 86 LEU A O 1
ATOM 637 N N . ALA A 1 87 ? 11.593 4.028 -14.847 1.00 84.81 87 ALA A N 1
ATOM 638 C CA . ALA A 1 87 ? 10.974 4.527 -16.077 1.00 84.81 87 ALA A CA 1
ATOM 639 C C . ALA A 1 87 ? 11.859 5.562 -16.805 1.00 84.81 87 ALA A C 1
ATOM 641 O O . ALA A 1 87 ? 11.957 5.551 -18.040 1.00 84.81 87 ALA A O 1
ATOM 642 N N . VAL A 1 88 ? 12.565 6.413 -16.051 1.00 86.12 88 VAL A N 1
ATOM 643 C CA . VAL A 1 88 ? 13.571 7.340 -16.597 1.00 86.12 88 VAL A CA 1
ATOM 644 C C . VAL A 1 88 ? 14.741 6.566 -17.209 1.00 86.12 88 VAL A C 1
ATOM 646 O O . VAL A 1 88 ? 15.106 6.820 -18.357 1.00 86.12 88 VAL A O 1
ATOM 649 N N . ARG A 1 89 ? 15.282 5.565 -16.500 1.00 85.75 89 ARG A N 1
ATOM 650 C CA . ARG A 1 89 ? 16.381 4.718 -16.998 1.00 85.75 89 ARG A CA 1
ATOM 651 C C . ARG A 1 89 ? 16.004 3.959 -18.265 1.00 85.75 89 ARG A C 1
ATOM 653 O O . ARG A 1 89 ? 16.795 3.930 -19.200 1.00 85.75 89 ARG A O 1
ATOM 660 N N . ARG A 1 90 ? 14.786 3.414 -18.345 1.00 85.50 90 ARG A N 1
ATOM 661 C CA . ARG A 1 90 ? 14.258 2.805 -19.578 1.00 85.50 90 ARG A CA 1
ATOM 662 C C . ARG A 1 90 ? 14.336 3.778 -20.755 1.00 85.50 90 ARG A C 1
ATOM 664 O O . ARG A 1 90 ? 14.786 3.406 -21.833 1.00 85.50 90 ARG A O 1
ATOM 671 N N . SER A 1 91 ? 13.894 5.015 -20.543 1.00 82.69 91 SER A N 1
ATOM 672 C CA . SER A 1 91 ? 13.894 6.043 -21.588 1.00 82.69 91 SER A CA 1
ATOM 673 C C . SER A 1 91 ? 15.320 6.402 -22.025 1.00 82.69 91 SER A C 1
ATOM 675 O O . SER A 1 91 ? 15.568 6.556 -23.218 1.00 82.69 91 SER A O 1
ATOM 677 N N . ALA A 1 92 ? 16.269 6.456 -21.084 1.00 84.56 92 ALA A N 1
ATOM 678 C CA . ALA A 1 92 ? 17.683 6.687 -21.377 1.00 84.56 92 ALA A CA 1
ATOM 679 C C . ALA A 1 92 ? 18.326 5.533 -22.168 1.00 84.56 92 ALA A C 1
ATOM 681 O O . ALA A 1 92 ? 19.067 5.792 -23.111 1.00 84.56 92 ALA A O 1
ATOM 682 N N . VAL A 1 93 ? 18.013 4.273 -21.836 1.00 83.81 93 VAL A N 1
ATOM 683 C CA . VAL A 1 93 ? 18.502 3.092 -22.575 1.00 83.81 93 VAL A CA 1
ATOM 684 C C . VAL A 1 93 ? 18.013 3.114 -24.023 1.00 83.81 93 VAL A C 1
ATOM 686 O O . VAL A 1 93 ? 18.824 2.981 -24.934 1.00 83.81 93 VAL A O 1
ATOM 689 N N . LEU A 1 94 ? 16.719 3.363 -24.251 1.00 81.44 94 LEU A N 1
ATOM 690 C CA . LEU A 1 94 ? 16.161 3.466 -25.605 1.00 81.44 94 LEU A CA 1
ATOM 691 C C . LEU A 1 94 ? 16.813 4.604 -26.408 1.00 81.44 94 LEU A C 1
ATOM 693 O O . LEU A 1 94 ? 17.144 4.432 -27.581 1.00 81.44 94 LEU A O 1
ATOM 697 N N . ALA A 1 95 ? 17.051 5.754 -25.768 1.00 82.50 95 ALA A N 1
ATOM 698 C CA . ALA A 1 95 ? 17.738 6.879 -26.398 1.00 82.50 95 ALA A CA 1
ATOM 699 C C . ALA A 1 95 ? 19.214 6.574 -26.719 1.00 82.50 95 ALA A C 1
ATOM 701 O O . ALA A 1 95 ? 19.717 7.044 -27.737 1.00 82.50 95 ALA A O 1
ATOM 702 N N . ALA A 1 96 ? 19.900 5.789 -25.882 1.00 80.00 96 ALA A N 1
ATOM 703 C CA . ALA A 1 96 ? 21.301 5.402 -26.063 1.00 80.00 96 ALA A CA 1
ATOM 704 C C . ALA A 1 96 ? 21.501 4.233 -27.045 1.00 80.00 96 ALA A C 1
ATOM 706 O O . ALA A 1 96 ? 22.570 4.127 -27.643 1.00 80.00 96 ALA A O 1
ATOM 707 N N . ALA A 1 97 ? 20.492 3.379 -27.244 1.00 76.44 97 ALA A N 1
ATOM 708 C CA . ALA A 1 97 ? 20.525 2.302 -28.234 1.00 76.44 97 ALA A CA 1
ATOM 709 C C . ALA A 1 97 ? 20.424 2.839 -29.678 1.00 76.44 97 ALA A C 1
ATOM 711 O O . ALA A 1 97 ? 21.157 2.392 -30.558 1.00 76.44 97 ALA A O 1
ATOM 712 N N . ALA A 1 98 ? 19.603 3.869 -29.918 1.00 71.56 98 ALA A N 1
ATOM 713 C CA . ALA A 1 98 ? 19.333 4.405 -31.262 1.00 71.56 98 ALA A CA 1
ATOM 714 C C . ALA A 1 98 ? 20.556 4.961 -32.049 1.00 71.56 98 ALA A C 1
ATOM 716 O O . ALA A 1 98 ? 20.535 4.976 -33.286 1.00 71.56 98 ALA A O 1
ATOM 717 N N . PRO A 1 99 ? 21.617 5.496 -31.414 1.00 67.75 99 PRO A N 1
ATOM 718 C CA . PRO A 1 99 ? 22.860 5.854 -32.099 1.00 67.75 99 PRO A CA 1
ATOM 719 C C . PRO A 1 99 ? 23.777 4.661 -32.376 1.00 67.75 99 PRO A C 1
ATOM 721 O O . PRO A 1 99 ? 24.555 4.727 -33.323 1.00 67.75 99 PRO A O 1
ATOM 724 N N . LEU A 1 100 ? 23.721 3.598 -31.569 1.00 64.62 100 LEU A N 1
ATOM 725 C CA . LEU A 1 100 ? 24.679 2.497 -31.657 1.00 64.62 100 LEU A CA 1
ATOM 726 C C . LEU A 1 100 ? 24.520 1.673 -32.943 1.00 64.62 100 LEU A C 1
ATOM 728 O O . LEU A 1 100 ? 25.530 1.334 -33.560 1.00 64.62 100 LEU A O 1
ATOM 732 N N . ASP A 1 101 ? 23.289 1.479 -33.426 1.00 63.25 101 ASP A N 1
ATOM 733 C CA . ASP A 1 101 ? 23.044 0.865 -34.741 1.00 63.25 101 ASP A CA 1
ATOM 734 C C . ASP A 1 101 ? 23.702 1.674 -35.876 1.00 63.25 101 ASP A C 1
ATOM 736 O O . ASP A 1 101 ? 24.263 1.115 -36.812 1.00 63.25 101 ASP A O 1
ATOM 740 N N . ARG A 1 102 ? 23.758 3.008 -35.748 1.00 68.56 102 ARG A N 1
ATOM 741 C CA . ARG A 1 102 ? 24.394 3.895 -36.742 1.00 68.56 102 ARG A CA 1
ATOM 742 C C . ARG A 1 102 ? 25.923 3.896 -36.688 1.00 68.56 102 ARG A C 1
ATOM 744 O O . ARG A 1 102 ? 26.552 4.373 -37.636 1.00 68.56 102 ARG A O 1
ATOM 751 N N . TYR A 1 103 ? 26.533 3.441 -35.592 1.00 65.62 103 TYR A N 1
ATOM 752 C CA . TYR A 1 103 ? 27.990 3.309 -35.472 1.00 65.62 103 TYR A CA 1
ATOM 753 C C . TYR A 1 103 ? 28.488 1.958 -35.999 1.00 65.62 103 TYR A C 1
ATOM 755 O O . TYR A 1 103 ? 29.560 1.915 -36.604 1.00 65.62 103 TYR A O 1
ATOM 763 N N . ALA A 1 104 ? 27.693 0.893 -35.852 1.00 60.25 104 ALA A N 1
ATOM 764 C CA . ALA A 1 104 ? 27.955 -0.428 -36.430 1.00 60.25 104 ALA A CA 1
ATOM 765 C C . ALA A 1 104 ? 28.158 -0.383 -37.960 1.00 60.25 104 ALA A C 1
ATOM 767 O O . ALA A 1 104 ? 29.019 -1.082 -38.503 1.00 60.25 104 ALA A O 1
ATOM 768 N N . ASP A 1 105 ? 27.430 0.494 -38.653 1.00 66.75 105 ASP A N 1
ATOM 769 C CA . ASP A 1 105 ? 27.540 0.669 -40.106 1.00 66.75 105 ASP A CA 1
ATOM 770 C C . ASP A 1 105 ? 28.806 1.426 -40.547 1.00 66.75 105 ASP A C 1
ATOM 772 O O . ASP A 1 105 ? 29.260 1.271 -41.679 1.00 66.75 105 ASP A O 1
ATOM 776 N N . ARG A 1 106 ? 29.431 2.218 -39.663 1.00 68.31 106 ARG A N 1
ATOM 777 C CA . ARG A 1 106 ? 30.599 3.057 -40.008 1.00 68.31 106 ARG A CA 1
ATOM 778 C C . ARG A 1 106 ? 31.950 2.373 -39.826 1.00 68.31 106 ARG A C 1
ATOM 780 O O . ARG A 1 106 ? 32.953 2.901 -40.292 1.00 68.31 106 ARG A O 1
ATOM 787 N N . LEU A 1 107 ? 31.999 1.231 -39.141 1.00 68.00 107 LEU A N 1
ATOM 788 C CA . LEU A 1 107 ? 33.259 0.564 -38.792 1.00 68.00 107 LEU A CA 1
ATOM 789 C C . LEU A 1 107 ? 33.960 -0.105 -39.989 1.00 68.00 107 LEU A C 1
ATOM 791 O O . LEU A 1 107 ? 35.129 -0.457 -39.874 1.00 68.00 107 LEU A O 1
ATOM 795 N N . GLY A 1 108 ? 33.290 -0.259 -41.139 1.00 66.56 108 GLY A N 1
ATOM 796 C CA . GLY A 1 108 ? 33.922 -0.708 -42.390 1.00 66.56 108 GLY A CA 1
ATOM 797 C C . GLY A 1 108 ? 34.481 -2.138 -42.366 1.00 66.56 108 GLY A C 1
ATOM 798 O O . GLY A 1 108 ? 35.350 -2.471 -43.167 1.00 66.56 108 GLY A O 1
ATOM 799 N N . TRP A 1 109 ? 34.030 -2.988 -41.436 1.00 71.75 109 TRP A N 1
ATOM 800 C CA . TRP A 1 109 ? 34.504 -4.371 -41.312 1.00 71.75 109 TRP A CA 1
ATOM 801 C C . TRP A 1 109 ? 33.999 -5.234 -42.477 1.00 71.75 109 TRP A C 1
ATOM 803 O O . TRP A 1 109 ? 32.843 -5.120 -42.877 1.00 71.75 109 TRP A O 1
ATOM 813 N N . ALA A 1 110 ? 34.844 -6.140 -42.979 1.00 77.19 110 ALA A N 1
ATOM 814 C CA . ALA A 1 110 ? 34.515 -7.074 -44.060 1.00 77.19 110 ALA A CA 1
ATOM 815 C C . ALA A 1 110 ? 34.879 -8.528 -43.697 1.00 77.19 110 ALA A C 1
ATOM 817 O O . ALA A 1 110 ? 35.674 -8.786 -42.790 1.00 77.19 110 ALA A O 1
ATOM 818 N N . GLY A 1 111 ? 34.294 -9.491 -44.416 1.00 80.62 111 GLY A N 1
ATOM 819 C CA . GLY A 1 111 ? 34.606 -10.918 -44.279 1.00 80.62 111 GLY A CA 1
ATOM 820 C C . GLY A 1 111 ? 34.202 -11.525 -42.928 1.00 80.62 111 GLY A C 1
ATOM 821 O O . GLY A 1 111 ? 33.208 -11.129 -42.319 1.00 80.62 111 GLY A O 1
ATOM 822 N N . ALA A 1 112 ? 34.975 -12.499 -42.443 1.00 81.38 112 ALA A N 1
ATOM 823 C CA . ALA A 1 112 ? 34.658 -13.250 -41.223 1.00 81.38 112 ALA A CA 1
ATOM 824 C C . ALA A 1 112 ? 34.550 -12.367 -39.961 1.00 81.38 112 ALA A C 1
ATOM 826 O O . ALA A 1 112 ? 33.738 -12.647 -39.078 1.00 81.38 112 ALA A O 1
ATOM 827 N N . GLY A 1 113 ? 35.317 -11.272 -39.892 1.00 72.81 113 GLY A N 1
ATOM 828 C CA . GLY A 1 113 ? 35.244 -10.305 -38.792 1.00 72.81 113 GLY A CA 1
ATOM 829 C C . GLY A 1 113 ? 33.914 -9.548 -38.747 1.00 72.81 113 GLY A C 1
ATOM 830 O O . GLY A 1 113 ? 33.375 -9.323 -37.665 1.00 72.81 113 GLY A O 1
ATOM 831 N N . ARG A 1 114 ? 33.335 -9.227 -39.915 1.00 79.44 114 ARG A N 1
ATOM 832 C CA . ARG A 1 114 ? 32.003 -8.611 -40.008 1.00 79.44 114 ARG A CA 1
ATOM 833 C C . ARG A 1 114 ? 30.910 -9.572 -39.551 1.00 79.44 114 ARG A C 1
ATOM 835 O O . ARG A 1 114 ? 30.099 -9.202 -38.715 1.00 79.44 114 ARG A O 1
ATOM 842 N N . ALA A 1 115 ? 30.947 -10.821 -40.014 1.00 78.94 115 ALA A N 1
ATOM 843 C CA . ALA A 1 115 ? 29.961 -11.829 -39.621 1.00 78.94 115 ALA A CA 1
ATOM 844 C C . ALA A 1 115 ? 29.970 -12.107 -38.102 1.00 78.94 115 ALA A C 1
ATOM 846 O O . ALA A 1 115 ? 28.913 -12.217 -37.479 1.00 78.94 115 ALA A O 1
ATOM 847 N N . ALA A 1 116 ? 31.156 -12.175 -37.483 1.00 80.25 116 ALA A N 1
ATOM 848 C CA . ALA A 1 116 ? 31.289 -12.359 -36.035 1.00 80.25 116 ALA A CA 1
ATOM 849 C C . ALA A 1 116 ? 30.769 -11.153 -35.232 1.00 80.25 116 ALA A C 1
ATOM 851 O O . ALA A 1 116 ? 30.174 -11.327 -34.164 1.00 80.25 116 ALA A O 1
ATOM 852 N N . PHE A 1 117 ? 30.981 -9.939 -35.743 1.00 80.00 117 PHE A N 1
ATOM 853 C CA . PHE A 1 117 ? 30.425 -8.721 -35.165 1.00 80.00 117 PHE A CA 1
ATOM 854 C C . PHE A 1 117 ? 28.906 -8.691 -35.263 1.00 80.00 117 PHE A C 1
ATOM 856 O O . PHE A 1 117 ? 28.261 -8.532 -34.234 1.00 80.00 117 PHE A O 1
ATOM 863 N N . ASP A 1 118 ? 28.343 -8.914 -36.452 1.00 80.81 118 ASP A N 1
ATOM 864 C CA . ASP A 1 118 ? 26.899 -8.854 -36.695 1.00 80.81 118 ASP A CA 1
ATOM 865 C C . ASP A 1 118 ? 26.138 -9.847 -35.803 1.00 80.81 118 ASP A C 1
ATOM 867 O O . ASP A 1 118 ? 25.119 -9.492 -35.214 1.00 80.81 118 ASP A O 1
ATOM 871 N N . GLY A 1 119 ? 26.674 -11.058 -35.600 1.00 82.31 119 GLY A N 1
ATOM 872 C CA . GLY A 1 119 ? 26.080 -12.042 -34.689 1.00 82.31 119 GLY A CA 1
ATOM 873 C C . GLY A 1 119 ? 26.038 -11.579 -33.226 1.00 82.31 119 GLY A C 1
ATOM 874 O O . GLY A 1 119 ? 25.021 -11.738 -32.552 1.00 82.31 119 GLY A O 1
ATOM 875 N N . ARG A 1 120 ? 27.120 -10.969 -32.718 1.00 82.38 120 ARG A N 1
ATOM 876 C CA . ARG A 1 120 ? 27.158 -10.431 -31.343 1.00 82.38 120 ARG A CA 1
ATOM 877 C C . ARG A 1 120 ? 26.353 -9.138 -31.209 1.00 82.38 120 ARG A C 1
ATOM 879 O O . ARG A 1 120 ? 25.698 -8.935 -30.188 1.00 82.38 120 ARG A O 1
ATOM 886 N N . TRP A 1 121 ? 26.390 -8.287 -32.233 1.00 81.69 121 TRP A N 1
ATOM 887 C CA . TRP A 1 121 ? 25.654 -7.032 -32.296 1.00 81.69 121 TRP A CA 1
ATOM 888 C C . TRP A 1 121 ? 24.149 -7.275 -32.304 1.00 81.69 121 TRP A C 1
ATOM 890 O O . TRP A 1 121 ? 23.446 -6.636 -31.535 1.00 81.69 121 TRP A O 1
ATOM 900 N N . ALA A 1 122 ? 23.654 -8.246 -33.076 1.00 81.69 122 ALA A N 1
ATOM 901 C CA . ALA A 1 122 ? 22.233 -8.586 -33.113 1.00 81.69 122 ALA A CA 1
ATOM 902 C C . ALA A 1 122 ? 21.694 -8.984 -31.728 1.00 81.69 122 ALA A C 1
ATOM 904 O O . ALA A 1 122 ? 20.646 -8.498 -31.308 1.00 81.69 122 ALA A O 1
ATOM 905 N N . VAL A 1 123 ? 22.435 -9.813 -30.982 1.00 83.31 123 VAL A N 1
ATOM 906 C CA . VAL A 1 123 ? 22.054 -10.217 -29.616 1.00 83.31 123 VAL A CA 1
ATOM 907 C C . VAL A 1 123 ? 22.076 -9.023 -28.658 1.00 83.31 123 VAL A C 1
ATOM 909 O O . VAL A 1 123 ? 21.142 -8.838 -27.876 1.00 83.31 123 VAL A O 1
ATOM 912 N N . LEU A 1 124 ? 23.124 -8.197 -28.720 1.00 81.69 124 LEU A N 1
ATOM 913 C CA . LEU A 1 124 ? 23.257 -7.016 -27.867 1.00 81.69 124 LEU A CA 1
ATOM 914 C C . LEU A 1 124 ? 22.191 -5.956 -28.183 1.00 81.69 124 LEU A C 1
ATOM 916 O O . LEU A 1 124 ? 21.578 -5.425 -27.262 1.00 81.69 124 LEU A O 1
ATOM 920 N N . SER A 1 125 ? 21.933 -5.682 -29.461 1.00 80.12 125 SER A N 1
ATOM 921 C CA . SER A 1 125 ? 20.922 -4.727 -29.922 1.00 80.12 125 SER A CA 1
ATOM 922 C C . SER A 1 125 ? 19.517 -5.192 -29.536 1.00 80.12 125 SER A C 1
ATOM 924 O O . SER A 1 125 ? 18.769 -4.418 -28.943 1.00 80.12 125 SER A O 1
ATOM 926 N N . ALA A 1 126 ? 19.186 -6.477 -29.714 1.00 81.88 126 ALA A N 1
ATOM 927 C CA . ALA A 1 126 ? 17.918 -7.034 -29.236 1.00 81.88 126 ALA A CA 1
ATOM 928 C C . ALA A 1 126 ? 17.763 -6.898 -27.708 1.00 81.88 126 ALA A C 1
ATOM 930 O O . ALA A 1 126 ? 16.694 -6.552 -27.200 1.00 81.88 126 ALA A O 1
ATOM 931 N N . HIS A 1 127 ? 18.838 -7.112 -26.943 1.00 83.00 127 HIS A N 1
ATOM 932 C CA . HIS A 1 127 ? 18.799 -6.915 -25.497 1.00 83.00 127 HIS A CA 1
ATOM 933 C C . HIS A 1 127 ? 18.620 -5.438 -25.101 1.00 83.00 127 HIS A C 1
ATOM 935 O O . HIS A 1 127 ? 17.850 -5.148 -24.188 1.00 83.00 127 HIS A O 1
ATOM 941 N N . LEU A 1 128 ? 19.302 -4.504 -25.769 1.00 81.25 128 LEU A N 1
ATOM 942 C CA . LEU A 1 128 ? 19.248 -3.071 -25.455 1.00 81.25 128 LEU A CA 1
ATOM 943 C C . LEU A 1 128 ? 17.955 -2.394 -25.926 1.00 81.25 128 LEU A C 1
ATOM 945 O O . LEU A 1 128 ? 17.483 -1.475 -25.257 1.00 81.25 128 LEU A O 1
ATOM 949 N N . SER A 1 129 ? 17.379 -2.849 -27.036 1.00 79.38 129 SER A N 1
ATOM 950 C CA . SER A 1 129 ? 16.172 -2.268 -27.631 1.00 79.38 129 SER A CA 1
ATOM 951 C C . SER A 1 129 ? 14.891 -2.860 -27.043 1.00 79.38 129 SER A C 1
ATOM 953 O O . SER A 1 129 ? 13.944 -2.115 -26.790 1.00 79.38 129 SER A O 1
ATOM 955 N N . ASP A 1 130 ? 14.893 -4.159 -26.719 1.00 78.19 130 ASP A N 1
ATOM 956 C CA . ASP A 1 130 ? 13.688 -4.862 -26.267 1.00 78.19 130 ASP A CA 1
ATOM 957 C C . ASP A 1 130 ? 13.835 -5.453 -24.859 1.00 78.19 130 ASP A C 1
ATOM 959 O O . ASP A 1 130 ? 13.049 -5.134 -23.963 1.00 78.19 130 ASP A O 1
ATOM 963 N N . GLY A 1 131 ? 14.856 -6.284 -24.621 1.00 81.88 131 GLY A N 1
ATOM 964 C CA . GLY A 1 131 ? 14.971 -7.081 -23.391 1.00 81.88 131 GLY A CA 1
ATOM 965 C C . GLY A 1 131 ? 15.091 -6.256 -22.100 1.00 81.88 131 GLY A C 1
ATOM 966 O O . GLY A 1 131 ? 14.277 -6.383 -21.178 1.00 81.88 131 GLY A O 1
ATOM 967 N N . LEU A 1 132 ? 16.100 -5.389 -22.023 1.00 82.31 132 LEU A N 1
ATOM 968 C CA . LEU A 1 132 ? 16.355 -4.530 -20.868 1.00 82.31 132 LEU A CA 1
ATOM 969 C C . LEU A 1 132 ? 15.239 -3.481 -20.674 1.00 82.31 132 LEU A C 1
ATOM 971 O O . LEU A 1 132 ? 14.729 -3.373 -19.553 1.00 82.31 132 LEU A O 1
ATOM 975 N N . PRO A 1 133 ? 14.776 -2.754 -21.714 1.00 85.44 133 PRO A N 1
ATOM 976 C CA . PRO A 1 133 ? 13.638 -1.843 -21.588 1.00 85.44 133 PRO A CA 1
ATOM 977 C C . PRO A 1 133 ? 12.350 -2.513 -21.097 1.00 85.44 133 PRO A C 1
ATOM 979 O O . PRO A 1 133 ? 11.625 -1.908 -20.299 1.00 85.44 133 PRO A O 1
ATOM 982 N N . ALA A 1 134 ? 12.061 -3.747 -21.528 1.00 84.38 134 ALA A N 1
ATOM 983 C CA . ALA A 1 134 ? 10.897 -4.503 -21.068 1.00 84.38 134 ALA A CA 1
ATOM 984 C C . ALA A 1 134 ? 11.004 -4.888 -19.584 1.00 84.38 134 ALA A C 1
ATOM 986 O O . ALA A 1 134 ? 10.029 -4.741 -18.841 1.00 84.38 134 ALA A O 1
ATOM 987 N N . SER A 1 135 ? 12.189 -5.309 -19.130 1.00 83.81 135 SER A N 1
ATOM 988 C CA . SER A 1 135 ? 12.449 -5.617 -17.717 1.00 83.81 135 SER A CA 1
ATOM 989 C C . SER A 1 135 ? 12.294 -4.378 -16.823 1.00 83.81 135 SER A C 1
ATOM 991 O O . SER A 1 135 ? 11.542 -4.398 -15.845 1.00 83.81 135 SER A O 1
ATOM 993 N N . LEU A 1 136 ? 12.900 -3.250 -17.218 1.00 84.50 136 LEU A N 1
ATOM 994 C CA . LEU A 1 136 ? 12.766 -1.971 -16.510 1.00 84.50 136 LEU A CA 1
ATOM 995 C C . LEU A 1 136 ? 11.306 -1.497 -16.460 1.00 84.50 136 LEU A C 1
ATOM 997 O O . LEU A 1 136 ? 10.835 -1.045 -15.417 1.00 84.50 136 LEU A O 1
ATOM 1001 N N . ALA A 1 137 ? 10.560 -1.648 -17.560 1.00 86.12 137 ALA A N 1
ATOM 1002 C CA . ALA A 1 137 ? 9.129 -1.349 -17.605 1.00 86.12 137 ALA A CA 1
ATOM 1003 C C . ALA A 1 137 ? 8.313 -2.242 -16.655 1.00 86.12 137 ALA A C 1
ATOM 1005 O O . ALA A 1 137 ? 7.398 -1.762 -15.983 1.00 86.12 137 ALA A O 1
ATOM 1006 N N . ALA A 1 138 ? 8.610 -3.543 -16.594 1.00 85.12 138 ALA A N 1
ATOM 1007 C CA . ALA A 1 138 ? 7.928 -4.473 -15.700 1.00 85.12 138 ALA A CA 1
ATOM 1008 C C . ALA A 1 138 ? 8.172 -4.124 -14.224 1.00 85.12 138 ALA A C 1
ATOM 1010 O O . ALA A 1 138 ? 7.205 -4.028 -13.463 1.00 85.12 138 ALA A O 1
ATOM 1011 N N . ALA A 1 139 ? 9.424 -3.850 -13.851 1.00 85.69 139 ALA A N 1
ATOM 1012 C CA . ALA A 1 139 ? 9.797 -3.445 -12.499 1.00 85.69 139 ALA A CA 1
ATOM 1013 C C . ALA A 1 139 ? 9.168 -2.096 -12.105 1.00 85.69 139 ALA A C 1
ATOM 1015 O O . ALA A 1 139 ? 8.559 -1.991 -11.041 1.00 85.69 139 ALA A O 1
ATOM 1016 N N . ALA A 1 140 ? 9.207 -1.097 -12.996 1.00 86.94 140 ALA A N 1
ATOM 1017 C CA . ALA A 1 140 ? 8.566 0.198 -12.769 1.00 86.94 140 ALA A CA 1
ATOM 1018 C C . ALA A 1 140 ? 7.047 0.062 -12.559 1.00 86.94 140 ALA A C 1
ATOM 1020 O O . ALA A 1 140 ? 6.489 0.626 -11.621 1.00 86.94 140 ALA A O 1
ATOM 1021 N N . ARG A 1 141 ? 6.358 -0.744 -13.380 1.00 87.19 141 ARG A N 1
ATOM 1022 C CA . ARG A 1 141 ? 4.921 -1.021 -13.190 1.00 87.19 141 ARG A CA 1
ATOM 1023 C C . ARG A 1 141 ? 4.640 -1.708 -11.859 1.00 87.19 141 ARG A C 1
ATOM 1025 O O . ARG A 1 141 ? 3.641 -1.393 -11.217 1.00 87.19 141 ARG A O 1
ATOM 1032 N N . HIS A 1 142 ? 5.482 -2.657 -11.460 1.00 86.56 142 HIS A N 1
ATOM 1033 C CA . HIS A 1 142 ? 5.318 -3.347 -10.188 1.00 86.56 142 HIS A CA 1
ATOM 1034 C C . HIS A 1 142 ? 5.469 -2.381 -9.004 1.00 86.56 142 HIS A C 1
ATOM 1036 O O . HIS A 1 142 ? 4.550 -2.300 -8.193 1.00 86.56 142 HIS A O 1
ATOM 1042 N N . GLY A 1 143 ? 6.546 -1.588 -8.957 1.00 85.75 143 GLY A N 1
ATOM 1043 C CA . GLY A 1 143 ? 6.757 -0.594 -7.899 1.00 85.75 143 GLY A CA 1
ATOM 1044 C C . GLY A 1 143 ? 5.650 0.465 -7.841 1.00 85.75 143 GLY A C 1
ATOM 1045 O O . GLY A 1 143 ? 5.150 0.779 -6.765 1.00 85.75 143 GLY A O 1
ATOM 1046 N N . ALA A 1 144 ? 5.168 0.937 -8.995 1.00 87.88 144 ALA A N 1
ATOM 1047 C CA . ALA A 1 144 ? 4.068 1.899 -9.057 1.00 87.88 144 ALA A CA 1
ATOM 1048 C C . ALA A 1 144 ? 2.747 1.332 -8.511 1.00 87.88 144 ALA A C 1
ATOM 1050 O O . ALA A 1 144 ? 2.021 2.033 -7.803 1.00 87.88 144 ALA A O 1
ATOM 1051 N N . ARG A 1 145 ? 2.437 0.064 -8.820 1.00 87.56 145 ARG A N 1
ATOM 1052 C CA . ARG A 1 145 ? 1.268 -0.630 -8.259 1.00 87.56 145 ARG A CA 1
ATOM 1053 C C . ARG A 1 145 ? 1.407 -0.850 -6.758 1.00 87.56 145 ARG A C 1
ATOM 1055 O O . ARG A 1 145 ? 0.427 -0.672 -6.045 1.00 87.56 145 ARG A O 1
ATOM 1062 N N . LEU A 1 146 ? 2.606 -1.197 -6.290 1.00 86.56 146 LEU A N 1
ATOM 1063 C CA . LEU A 1 146 ? 2.891 -1.364 -4.867 1.00 86.56 146 LEU A CA 1
ATOM 1064 C C . LEU A 1 146 ? 2.672 -0.052 -4.101 1.00 86.56 146 LEU A C 1
ATOM 1066 O O . LEU A 1 146 ? 1.983 -0.050 -3.087 1.00 86.56 146 LEU A O 1
ATOM 1070 N N . ALA A 1 147 ? 3.180 1.065 -4.626 1.00 87.25 147 ALA A N 1
ATOM 1071 C CA . ALA A 1 147 ? 2.979 2.386 -4.035 1.00 87.25 147 ALA A CA 1
ATOM 1072 C C . ALA A 1 147 ? 1.496 2.790 -3.978 1.00 87.25 147 ALA A C 1
ATOM 1074 O O . ALA A 1 147 ? 1.022 3.249 -2.943 1.00 87.25 147 ALA A O 1
ATOM 1075 N N . HIS A 1 148 ? 0.738 2.573 -5.062 1.00 88.88 148 HIS A N 1
ATOM 1076 C CA . HIS A 1 148 ? -0.707 2.841 -5.079 1.00 88.88 148 HIS A CA 1
ATOM 1077 C C . HIS A 1 148 ? -1.470 1.984 -4.074 1.00 88.88 148 HIS A C 1
ATOM 1079 O O . HIS A 1 148 ? -2.376 2.479 -3.408 1.00 88.88 148 HIS A O 1
ATOM 1085 N N . TRP A 1 149 ? -1.109 0.707 -3.971 1.00 88.00 149 TRP A N 1
ATOM 1086 C CA . TRP A 1 149 ? -1.715 -0.203 -3.013 1.00 88.00 149 TRP A CA 1
ATOM 1087 C C . TRP A 1 149 ? -1.464 0.252 -1.571 1.00 88.00 149 TRP A C 1
ATOM 1089 O O . TRP A 1 149 ? -2.421 0.374 -0.808 1.00 88.00 149 TRP A O 1
ATOM 1099 N N . TYR A 1 150 ? -0.220 0.599 -1.220 1.00 87.19 150 TYR A N 1
ATOM 1100 C CA . TYR A 1 150 ? 0.104 1.138 0.105 1.00 87.19 150 TYR A CA 1
ATOM 1101 C C . TYR A 1 150 ? -0.624 2.453 0.405 1.00 87.19 150 TYR A C 1
ATOM 1103 O O . TYR A 1 150 ? -1.186 2.599 1.488 1.00 87.19 150 TYR A O 1
ATOM 1111 N N . ALA A 1 151 ? -0.684 3.386 -0.548 1.00 87.44 151 ALA A N 1
ATOM 1112 C CA . ALA A 1 151 ? -1.417 4.641 -0.374 1.00 87.44 151 ALA A CA 1
ATOM 1113 C C . ALA A 1 151 ? -2.928 4.410 -0.172 1.00 87.44 151 ALA A C 1
ATOM 1115 O O . ALA A 1 151 ? -3.548 5.030 0.689 1.00 87.44 151 ALA A O 1
ATOM 1116 N N . GLY A 1 152 ? -3.528 3.467 -0.910 1.00 86.06 152 GLY A N 1
ATOM 1117 C CA . GLY A 1 152 ? -4.924 3.065 -0.707 1.00 86.06 152 GLY A CA 1
ATOM 1118 C C . GLY A 1 152 ? -5.167 2.457 0.676 1.00 86.06 152 GLY A C 1
ATOM 1119 O O . GLY A 1 152 ? -6.196 2.706 1.301 1.00 86.06 152 GLY A O 1
ATOM 1120 N N . LEU A 1 153 ? -4.191 1.709 1.185 1.00 86.06 153 LEU A N 1
ATOM 1121 C CA . LEU A 1 153 ? -4.251 1.080 2.497 1.00 86.06 153 LEU A CA 1
ATOM 1122 C C . LEU A 1 153 ? -4.157 2.121 3.626 1.00 86.06 153 LEU A C 1
ATOM 1124 O O . LEU A 1 153 ? -4.953 2.093 4.564 1.00 86.06 153 LEU A O 1
ATOM 1128 N N . ARG A 1 154 ? -3.267 3.107 3.481 1.00 89.62 154 ARG A N 1
ATOM 1129 C CA . ARG A 1 154 ? -3.168 4.265 4.382 1.00 89.62 154 ARG A CA 1
ATOM 1130 C C . ARG A 1 154 ? -4.428 5.140 4.351 1.00 89.62 154 ARG A C 1
ATOM 1132 O O . ARG A 1 154 ? -4.919 5.557 5.399 1.00 89.62 154 ARG A O 1
ATOM 1139 N N . ALA A 1 155 ? -5.018 5.356 3.174 1.00 88.12 155 ALA A N 1
ATOM 1140 C CA . ALA A 1 155 ? -6.288 6.071 3.041 1.00 88.12 155 ALA A CA 1
ATOM 1141 C C . ALA A 1 155 ? -7.451 5.339 3.736 1.00 88.12 155 ALA A C 1
ATOM 1143 O O . ALA A 1 155 ? -8.258 5.981 4.406 1.00 88.12 155 ALA A O 1
ATOM 1144 N N . ALA A 1 156 ? -7.511 4.006 3.641 1.00 86.94 156 ALA A N 1
ATOM 1145 C CA . ALA A 1 156 ? -8.522 3.208 4.333 1.00 86.94 156 ALA A CA 1
ATOM 1146 C C . ALA A 1 156 ? -8.413 3.328 5.865 1.00 86.94 156 ALA A C 1
ATOM 1148 O O . ALA A 1 156 ? -9.441 3.477 6.528 1.00 86.94 156 ALA A O 1
ATOM 1149 N N . LEU A 1 157 ? -7.192 3.334 6.420 1.00 85.44 157 LEU A N 1
ATOM 1150 C CA . LEU A 1 157 ? -6.963 3.591 7.851 1.00 85.44 157 LEU A CA 1
ATOM 1151 C C . LEU A 1 157 ? -7.427 4.985 8.271 1.00 85.44 157 LEU A C 1
ATOM 1153 O O . LEU A 1 157 ? -8.141 5.125 9.264 1.00 85.44 157 LEU A O 1
ATOM 1157 N N . ARG A 1 158 ? -7.071 6.016 7.497 1.00 89.50 158 ARG A N 1
ATOM 1158 C CA . ARG A 1 158 ? -7.538 7.385 7.749 1.00 89.50 158 ARG A CA 1
ATOM 1159 C C . ARG A 1 158 ? -9.065 7.443 7.757 1.00 89.50 158 ARG A C 1
ATOM 1161 O O . ARG A 1 158 ? -9.657 8.015 8.665 1.00 89.50 158 ARG A O 1
ATOM 1168 N N . ASP A 1 159 ? -9.713 6.850 6.758 1.00 87.38 159 ASP A N 1
ATOM 1169 C CA . ASP A 1 159 ? -11.171 6.883 6.641 1.00 87.38 159 ASP A CA 1
ATOM 1170 C C . ASP A 1 159 ? -11.862 6.071 7.742 1.00 87.38 159 ASP A C 1
ATOM 1172 O O . ASP A 1 159 ? -12.993 6.384 8.110 1.00 87.38 159 ASP A O 1
ATOM 1176 N N . PHE A 1 160 ? -11.222 5.019 8.258 1.00 86.56 160 PHE A N 1
ATOM 1177 C CA . PHE A 1 160 ? -11.661 4.351 9.481 1.00 86.56 160 PHE A CA 1
ATOM 1178 C C . PHE A 1 160 ? -11.593 5.319 10.668 1.00 86.56 160 PHE A C 1
ATOM 1180 O O . PHE A 1 160 ? -12.601 5.511 11.344 1.00 86.56 160 PHE A O 1
ATOM 1187 N N . PHE A 1 161 ? -10.455 5.985 10.881 1.00 83.75 161 PHE A N 1
ATOM 1188 C CA . PHE A 1 161 ? -10.279 6.897 12.011 1.00 83.75 161 PHE A CA 1
ATOM 1189 C C . PHE A 1 161 ? -11.260 8.074 11.975 1.00 83.75 161 PHE A C 1
ATOM 1191 O O . PHE A 1 161 ? -11.913 8.364 12.970 1.00 83.75 161 PHE A O 1
ATOM 1198 N N . LEU A 1 162 ? -11.452 8.698 10.812 1.00 85.50 162 LEU A N 1
ATOM 1199 C CA . LEU A 1 162 ? -12.418 9.789 10.649 1.00 85.50 162 LEU A CA 1
ATOM 1200 C C . LEU A 1 162 ? -13.865 9.352 10.923 1.00 85.50 162 LEU A C 1
ATOM 1202 O O . LEU A 1 162 ? -14.691 10.180 11.296 1.00 85.50 162 LEU A O 1
ATOM 1206 N N . ARG A 1 163 ? -14.183 8.067 10.724 1.00 85.62 163 ARG A N 1
ATOM 1207 C CA . ARG A 1 163 ? -15.526 7.515 10.947 1.00 85.62 163 ARG A CA 1
ATOM 1208 C C . ARG A 1 163 ? -15.750 7.003 12.366 1.00 85.62 163 ARG A C 1
ATOM 1210 O O . ARG A 1 163 ? -16.863 7.123 12.865 1.00 85.62 163 ARG A O 1
ATOM 1217 N N . TYR A 1 164 ? -14.731 6.421 12.994 1.00 81.50 164 TYR A N 1
ATOM 1218 C CA . TYR A 1 164 ? -14.881 5.673 14.247 1.00 81.50 164 TYR A CA 1
ATOM 1219 C C . TYR A 1 164 ? -13.984 6.170 15.388 1.00 81.50 164 TYR A C 1
ATOM 1221 O O . TYR A 1 164 ? -14.296 5.919 16.548 1.00 81.50 164 TYR A O 1
ATOM 1229 N N . GLY A 1 165 ? -12.913 6.912 15.097 1.00 76.19 165 GLY A N 1
ATOM 1230 C CA . GLY A 1 165 ? -11.914 7.370 16.074 1.00 76.19 165 GLY A CA 1
ATOM 1231 C C . GLY A 1 165 ? -12.416 8.412 17.081 1.00 76.19 165 GLY A C 1
ATOM 1232 O O . GLY A 1 165 ? -11.755 8.673 18.088 1.00 76.19 165 GLY A O 1
ATOM 1233 N N . THR A 1 166 ? -13.593 8.989 16.837 1.00 78.12 166 THR A N 1
ATOM 1234 C CA . THR A 1 166 ? -14.299 9.921 17.734 1.00 78.12 166 THR A CA 1
ATOM 1235 C C . THR A 1 166 ? -15.666 9.394 18.180 1.00 78.12 166 THR A C 1
ATOM 1237 O O . THR A 1 166 ? -16.426 10.112 18.827 1.00 78.12 166 THR A O 1
ATOM 1240 N N . GLY A 1 167 ? -16.002 8.147 17.831 1.00 78.31 167 GLY A N 1
ATOM 1241 C CA . GLY A 1 167 ? -17.268 7.531 18.217 1.00 78.31 167 GLY A CA 1
ATOM 1242 C C . GLY A 1 167 ? -17.329 7.205 19.716 1.00 78.31 167 GLY A C 1
ATOM 1243 O O . GLY A 1 167 ? -16.283 7.123 20.364 1.00 78.31 167 GLY A O 1
ATOM 1244 N N . PRO A 1 168 ? -18.530 6.946 20.269 1.00 76.75 168 PRO A N 1
ATOM 1245 C CA . PRO A 1 168 ? -18.708 6.619 21.687 1.00 76.75 168 PRO A CA 1
ATOM 1246 C C . PRO A 1 168 ? -17.793 5.487 22.166 1.00 76.75 168 PRO A C 1
ATOM 1248 O O . PRO A 1 168 ? -17.092 5.656 23.150 1.00 76.75 168 PRO A O 1
ATOM 1251 N N . ALA A 1 169 ? -17.668 4.404 21.390 1.00 73.56 169 ALA A N 1
ATOM 1252 C CA . ALA A 1 169 ? -16.777 3.285 21.706 1.00 73.56 169 ALA A CA 1
ATOM 1253 C C . ALA A 1 169 ? -15.294 3.690 21.842 1.00 73.56 169 ALA A C 1
ATOM 1255 O O . ALA A 1 169 ? -14.581 3.153 22.684 1.00 73.56 169 ALA A O 1
ATOM 1256 N N . ALA A 1 170 ? -14.817 4.645 21.035 1.00 75.56 170 ALA A N 1
ATOM 1257 C CA . ALA A 1 170 ? -13.443 5.140 21.120 1.00 75.56 170 ALA A CA 1
ATOM 1258 C C . ALA A 1 170 ? -13.241 6.060 22.336 1.00 75.56 170 ALA A C 1
ATOM 1260 O O . ALA A 1 170 ? -12.172 6.052 22.943 1.00 75.56 170 ALA A O 1
ATOM 1261 N N . VAL A 1 171 ? -14.263 6.835 22.712 1.00 78.50 171 VAL A N 1
ATOM 1262 C CA . VAL A 1 171 ? -14.258 7.653 23.936 1.00 78.50 171 VAL A CA 1
ATOM 1263 C C . VAL A 1 171 ? -14.301 6.765 25.178 1.00 78.50 171 VAL A C 1
ATOM 1265 O O . VAL A 1 171 ? -13.480 6.935 26.077 1.00 78.50 171 VAL A O 1
ATOM 1268 N N . ASP A 1 172 ? -15.205 5.790 25.211 1.00 73.88 172 ASP A N 1
ATOM 1269 C CA . ASP A 1 172 ? -15.345 4.829 26.306 1.00 73.88 172 ASP A CA 1
ATOM 1270 C C . ASP A 1 172 ? -14.040 4.057 26.521 1.00 73.88 172 ASP A C 1
ATOM 1272 O O . ASP A 1 172 ? -13.587 3.901 27.652 1.00 73.88 172 ASP A O 1
ATOM 1276 N N . LEU A 1 173 ? -13.376 3.645 25.436 1.00 75.38 173 LEU A N 1
ATOM 1277 C CA . LEU A 1 173 ? -12.087 2.964 25.509 1.00 75.38 173 LEU A CA 1
ATOM 1278 C C . LEU A 1 173 ? -10.965 3.861 26.062 1.00 75.38 173 LEU A C 1
ATOM 1280 O O . LEU A 1 173 ? -10.178 3.403 26.885 1.00 75.38 173 LEU A O 1
ATOM 1284 N N . ARG A 1 174 ? -10.895 5.136 25.651 1.00 78.56 174 ARG A N 1
ATOM 1285 C CA . ARG A 1 174 ? -9.883 6.099 26.138 1.00 78.56 174 ARG A CA 1
ATOM 1286 C C . ARG A 1 174 ? -10.102 6.532 27.588 1.00 78.56 174 ARG A C 1
ATOM 1288 O O . ARG A 1 174 ? -9.158 6.924 28.263 1.00 78.56 174 ARG A O 1
ATOM 1295 N N . THR A 1 175 ? -11.350 6.521 28.048 1.00 75.81 175 THR A N 1
ATOM 1296 C CA . THR A 1 175 ? -11.733 6.951 29.403 1.00 75.81 175 THR A CA 1
ATOM 1297 C C . THR A 1 175 ? -11.833 5.788 30.389 1.00 75.81 175 THR A C 1
ATOM 1299 O O . THR A 1 175 ? -12.039 6.016 31.584 1.00 75.81 175 THR A O 1
ATOM 1302 N N . ALA A 1 176 ? -11.671 4.548 29.914 1.00 67.56 176 ALA A N 1
ATOM 1303 C CA . ALA A 1 176 ? -11.740 3.358 30.744 1.00 67.56 176 ALA A CA 1
ATOM 1304 C C . ALA A 1 176 ? -10.654 3.388 31.843 1.00 67.56 176 ALA A C 1
ATOM 1306 O O . ALA A 1 176 ? -9.484 3.652 31.556 1.00 67.56 176 ALA A O 1
ATOM 1307 N N . PRO A 1 177 ? -11.011 3.117 33.111 1.00 64.88 177 PRO A N 1
ATOM 1308 C CA . PRO A 1 177 ? -10.063 3.144 34.220 1.00 64.88 177 PRO A CA 1
ATOM 1309 C C . PRO A 1 177 ? -8.979 2.065 34.079 1.00 64.88 177 PRO A C 1
ATOM 1311 O O . PRO A 1 177 ? -9.258 0.920 33.723 1.00 64.88 177 PRO A O 1
ATOM 1314 N N . VAL A 1 178 ? -7.738 2.425 34.423 1.00 57.41 178 VAL A N 1
ATOM 1315 C CA . VAL A 1 178 ? -6.554 1.556 34.328 1.00 57.41 178 VAL A CA 1
ATOM 1316 C C . VAL A 1 178 ? -6.054 1.192 35.750 1.00 57.41 178 VAL A C 1
ATOM 1318 O O . VAL A 1 178 ? -5.229 1.902 36.314 1.00 57.41 178 VAL A O 1
ATOM 1321 N N . GLY A 1 179 ? -6.558 0.103 36.365 1.00 57.78 179 GLY A N 1
ATOM 1322 C CA . GLY A 1 179 ? -6.240 -0.374 37.752 1.00 57.78 179 GLY A CA 1
ATOM 1323 C C . GLY A 1 179 ? -7.484 -0.376 38.661 1.00 57.78 179 GLY A C 1
ATOM 1324 O O . GLY A 1 179 ? -8.396 0.364 38.327 1.00 57.78 179 GLY A O 1
ATOM 1325 N N . THR A 1 180 ? -7.699 -1.114 39.774 1.00 48.12 180 THR A N 1
ATOM 1326 C CA . THR A 1 180 ? -6.996 -2.080 40.669 1.00 48.12 180 THR A CA 1
ATOM 1327 C C . THR A 1 180 ? -7.817 -3.384 40.915 1.00 48.12 1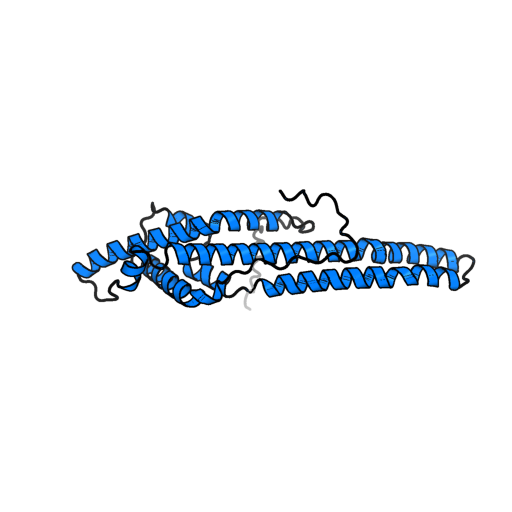80 THR A C 1
ATOM 1329 O O . THR A 1 180 ? -7.518 -4.144 41.834 1.00 48.12 180 THR A O 1
ATOM 1332 N N . GLY A 1 181 ? -8.833 -3.689 40.101 1.00 52.84 181 GLY A N 1
ATOM 1333 C CA . GLY A 1 181 ? -9.648 -4.915 40.148 1.00 52.84 181 GLY A CA 1
ATOM 1334 C C . GLY A 1 181 ? -11.009 -4.838 40.869 1.00 52.84 181 GLY A C 1
ATOM 1335 O O . GLY A 1 181 ? -11.506 -5.871 41.318 1.00 52.84 181 GLY A O 1
ATOM 1336 N N . GLY A 1 182 ? -11.633 -3.661 41.014 1.00 56.09 182 GLY A N 1
ATOM 1337 C CA . GLY A 1 182 ? -12.939 -3.515 41.694 1.00 56.09 182 GLY A CA 1
ATOM 1338 C C . GLY A 1 182 ? -14.167 -3.961 40.867 1.00 56.09 182 GLY A C 1
ATOM 1339 O O . GLY A 1 182 ? -14.095 -4.120 39.655 1.00 56.09 182 GLY A O 1
ATOM 1340 N N . ALA A 1 183 ? -15.350 -4.107 41.486 1.00 52.75 183 ALA A N 1
ATOM 1341 C CA . ALA A 1 183 ? -16.586 -4.525 40.789 1.00 52.75 183 ALA A CA 1
ATOM 1342 C C . ALA A 1 183 ? -17.100 -3.509 39.742 1.00 52.75 183 ALA A C 1
ATOM 1344 O O . ALA A 1 183 ? -17.548 -3.894 38.662 1.00 52.75 183 ALA A O 1
ATOM 1345 N N . ALA A 1 184 ? -16.999 -2.207 40.032 1.00 56.97 184 ALA A N 1
ATOM 1346 C CA . ALA A 1 184 ? -17.321 -1.148 39.069 1.00 56.97 184 ALA A CA 1
ATOM 1347 C C . ALA A 1 184 ? -16.323 -1.121 37.897 1.00 56.97 184 ALA A C 1
ATOM 1349 O O . ALA A 1 184 ? -16.698 -0.884 36.752 1.00 56.97 184 ALA A O 1
ATOM 1350 N N . GLU A 1 185 ? -15.063 -1.446 38.176 1.00 61.44 185 GLU A N 1
ATOM 1351 C CA . GLU A 1 185 ? -14.007 -1.570 37.176 1.00 61.44 185 GLU A CA 1
ATOM 1352 C C . GLU A 1 185 ? -14.187 -2.820 36.311 1.00 61.44 185 GLU A C 1
ATOM 1354 O O . GLU A 1 185 ? -13.956 -2.748 35.113 1.00 61.44 185 GLU A O 1
ATOM 1359 N N . LEU A 1 186 ? -14.671 -3.938 36.862 1.00 57.38 186 LEU A N 1
ATOM 1360 C CA . LEU A 1 186 ? -15.033 -5.142 36.101 1.00 57.38 186 LEU A CA 1
ATOM 1361 C C . LEU A 1 186 ? -16.164 -4.863 35.099 1.00 57.38 186 LEU A C 1
ATOM 1363 O O . LEU A 1 186 ? -16.075 -5.278 33.944 1.00 57.38 186 LEU A O 1
ATOM 1367 N N . SER A 1 187 ? -17.195 -4.115 35.508 1.00 59.06 187 SER A N 1
ATOM 1368 C CA . SER A 1 187 ? -18.282 -3.715 34.605 1.00 59.06 187 SER A CA 1
ATOM 1369 C C . SER A 1 187 ? -17.803 -2.740 33.523 1.00 59.06 187 SER A C 1
ATOM 1371 O O . SER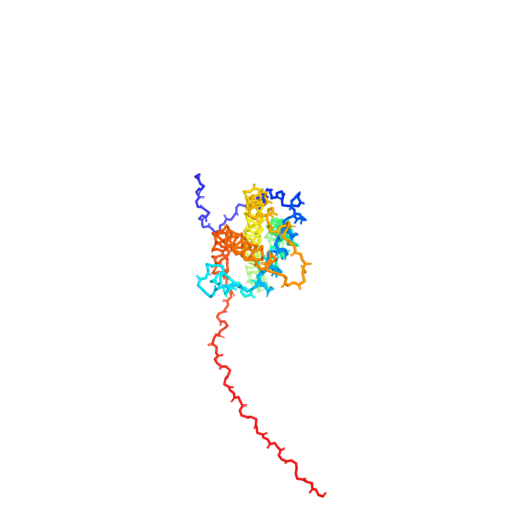 A 1 187 ? -18.161 -2.907 32.360 1.00 59.06 187 SER A O 1
ATOM 1373 N N . ALA A 1 188 ? -16.970 -1.754 33.878 1.00 61.12 188 ALA A N 1
ATOM 1374 C CA . ALA A 1 188 ? -16.374 -0.818 32.920 1.00 61.12 188 ALA A CA 1
ATOM 1375 C C . ALA A 1 188 ? -15.385 -1.512 31.960 1.00 61.12 188 ALA A C 1
ATOM 1377 O O . ALA A 1 188 ? -15.364 -1.214 30.768 1.00 61.12 188 ALA A O 1
ATOM 1378 N N . SER A 1 189 ? -14.624 -2.494 32.455 1.00 63.06 189 SER A N 1
ATOM 1379 C CA . SER A 1 189 ? -13.693 -3.317 31.671 1.00 63.06 189 SER A CA 1
ATOM 1380 C C . SER A 1 189 ? -14.423 -4.194 30.655 1.00 63.06 189 SER A C 1
ATOM 1382 O O . SER A 1 189 ? -13.923 -4.390 29.552 1.00 63.06 189 SER A O 1
ATOM 1384 N N . GLY A 1 190 ? -15.621 -4.691 30.987 1.00 62.50 190 GLY A N 1
ATOM 1385 C CA . GLY A 1 190 ? -16.472 -5.422 30.045 1.00 62.50 190 GLY A CA 1
ATOM 1386 C C . GLY A 1 190 ? -16.910 -4.554 28.863 1.00 62.50 190 GLY A C 1
ATOM 1387 O O . GLY A 1 190 ? -16.758 -4.961 27.712 1.00 62.50 190 GLY A O 1
ATOM 1388 N N . THR A 1 191 ? -17.380 -3.332 29.131 1.00 68.88 191 THR A N 1
ATOM 1389 C CA . THR A 1 191 ? -17.740 -2.363 28.082 1.00 68.88 191 THR A CA 1
ATOM 1390 C C . THR A 1 191 ? -16.527 -1.975 27.234 1.00 68.88 191 THR A C 1
ATOM 1392 O O . THR A 1 191 ? -16.620 -1.970 26.008 1.00 68.88 191 THR A O 1
ATOM 1395 N N . ALA A 1 192 ? -15.369 -1.733 27.859 1.00 65.62 192 ALA A N 1
ATOM 1396 C CA . ALA A 1 192 ? -14.125 -1.418 27.157 1.00 65.62 192 ALA A CA 1
ATOM 1397 C C . ALA A 1 192 ? -13.627 -2.583 26.281 1.00 65.62 192 ALA A C 1
ATOM 1399 O O . ALA A 1 192 ? -13.179 -2.360 25.159 1.00 65.62 192 ALA A O 1
ATOM 1400 N N . ALA A 1 193 ? -13.749 -3.831 26.746 1.00 66.94 193 ALA A N 1
ATOM 1401 C CA . ALA A 1 193 ? -13.376 -5.014 25.972 1.00 66.94 193 ALA A CA 1
ATOM 1402 C C . ALA A 1 193 ? -14.270 -5.206 24.735 1.00 66.94 193 ALA A C 1
ATOM 1404 O O . ALA A 1 193 ? -13.759 -5.514 23.659 1.00 66.94 193 ALA A O 1
ATOM 1405 N N . VAL A 1 194 ? -15.586 -4.985 24.861 1.00 72.75 194 VAL A N 1
ATOM 1406 C CA . VAL A 1 194 ? -16.522 -5.018 23.721 1.00 72.75 194 VAL A CA 1
ATOM 1407 C C . VAL A 1 194 ? -16.216 -3.882 22.744 1.00 72.75 194 VAL A C 1
ATOM 1409 O O . VAL A 1 194 ? -16.040 -4.137 21.556 1.00 72.75 194 VAL A O 1
ATOM 1412 N N . ALA A 1 195 ? -16.039 -2.654 23.241 1.00 73.50 195 ALA A N 1
ATOM 1413 C CA . ALA A 1 195 ? -15.680 -1.499 22.419 1.00 73.50 195 ALA A CA 1
ATOM 1414 C C . ALA A 1 195 ? -14.362 -1.709 21.650 1.00 73.50 195 ALA A C 1
ATOM 1416 O O . ALA A 1 195 ? -14.290 -1.426 20.453 1.00 73.50 195 ALA A O 1
ATOM 1417 N N . ALA A 1 196 ? -13.332 -2.259 22.303 1.00 72.44 196 ALA A N 1
ATOM 1418 C CA . ALA A 1 196 ? -12.062 -2.604 21.668 1.00 72.44 196 ALA A CA 1
ATOM 1419 C C . ALA A 1 196 ? -12.230 -3.692 20.597 1.00 72.44 196 ALA A C 1
ATOM 1421 O O . ALA A 1 196 ? -11.670 -3.591 19.502 1.00 72.44 196 ALA A O 1
ATOM 1422 N N . ALA A 1 197 ? -13.023 -4.725 20.889 1.00 72.00 197 ALA A N 1
ATOM 1423 C CA . ALA A 1 197 ? -13.275 -5.817 19.962 1.00 72.00 197 ALA A CA 1
ATOM 1424 C C . ALA A 1 197 ? -14.082 -5.363 18.729 1.00 72.00 197 ALA A C 1
ATOM 1426 O O . ALA A 1 197 ? -13.789 -5.810 17.616 1.00 72.00 197 ALA A O 1
ATOM 1427 N N . ASP A 1 198 ? -15.037 -4.449 18.900 1.00 79.38 198 ASP A N 1
ATOM 1428 C CA . ASP A 1 198 ? -15.818 -3.846 17.815 1.00 79.38 198 ASP A CA 1
ATOM 1429 C C . ASP A 1 198 ? -14.967 -2.909 16.950 1.00 79.38 198 ASP A C 1
ATOM 1431 O O . ASP A 1 198 ? -14.978 -3.019 15.721 1.00 79.38 198 ASP A O 1
ATOM 1435 N N . LEU A 1 199 ? -14.169 -2.032 17.570 1.00 78.31 199 LEU A N 1
ATOM 1436 C CA . LEU A 1 199 ? -13.257 -1.134 16.853 1.00 78.31 199 LEU A CA 1
ATOM 1437 C C . LEU A 1 199 ? -12.202 -1.912 16.063 1.00 78.31 199 LEU A C 1
ATOM 1439 O O . LEU A 1 199 ? -11.965 -1.615 14.890 1.00 78.31 199 LEU A O 1
ATOM 1443 N N . GLY A 1 200 ? -11.602 -2.941 16.664 1.00 73.50 200 GLY A N 1
ATOM 1444 C CA . GLY A 1 200 ? -10.639 -3.789 15.969 1.00 73.50 200 GLY A CA 1
ATOM 1445 C C . GLY A 1 200 ? -11.279 -4.587 14.826 1.00 73.50 200 GLY A C 1
ATOM 1446 O O . GLY A 1 200 ? -10.701 -4.673 13.741 1.00 73.50 200 GLY A O 1
ATOM 1447 N N . ALA A 1 201 ? -12.502 -5.105 15.002 1.00 79.94 201 ALA A N 1
ATOM 1448 C CA . ALA A 1 201 ? -13.241 -5.762 13.922 1.00 79.94 201 ALA A CA 1
ATOM 1449 C C . ALA A 1 201 ? -13.567 -4.795 12.769 1.00 79.94 201 ALA A C 1
ATOM 1451 O O . ALA A 1 201 ? -13.392 -5.149 11.600 1.00 79.94 201 ALA A O 1
ATOM 1452 N N . ALA A 1 202 ? -13.987 -3.566 13.080 1.00 80.31 202 ALA A N 1
ATOM 1453 C CA . ALA A 1 202 ? -14.256 -2.526 12.091 1.00 80.31 202 ALA A CA 1
ATOM 1454 C C . ALA A 1 202 ? -12.987 -2.107 11.329 1.00 80.31 202 ALA A C 1
ATOM 1456 O O . ALA A 1 202 ? -13.036 -1.941 10.107 1.00 80.31 202 ALA A O 1
ATOM 1457 N N . CYS A 1 203 ? -11.845 -2.008 12.016 1.00 78.94 203 CYS A N 1
ATOM 1458 C CA . CYS A 1 203 ? -10.546 -1.748 11.396 1.00 78.94 203 CYS A CA 1
ATOM 1459 C C . CYS A 1 203 ? -10.190 -2.842 10.375 1.00 78.94 203 CYS A C 1
ATOM 1461 O O . CYS A 1 203 ? -9.946 -2.552 9.201 1.00 78.94 203 CYS A O 1
ATOM 1463 N N . PHE A 1 204 ? -10.266 -4.119 10.768 1.00 79.00 204 PHE A N 1
ATOM 1464 C CA . PHE A 1 204 ? -10.010 -5.224 9.840 1.00 79.00 204 PHE A CA 1
ATOM 1465 C C . PHE A 1 204 ? -11.002 -5.256 8.674 1.00 79.00 204 PHE A C 1
ATOM 1467 O O . PHE A 1 204 ? -10.599 -5.471 7.529 1.00 79.00 204 PHE A O 1
ATOM 1474 N N . ALA A 1 205 ? -12.288 -5.001 8.927 1.00 82.94 205 ALA A N 1
ATOM 1475 C CA . ALA A 1 205 ? -13.299 -4.937 7.877 1.00 82.94 205 ALA A CA 1
ATOM 1476 C C . ALA A 1 205 ? -12.999 -3.834 6.847 1.00 82.94 205 ALA A C 1
ATOM 1478 O O . ALA A 1 205 ? -13.195 -4.063 5.650 1.00 82.94 205 ALA A O 1
ATOM 1479 N N . ALA A 1 206 ? -12.489 -2.681 7.294 1.00 81.12 206 ALA A N 1
ATOM 1480 C CA . ALA A 1 206 ? -12.083 -1.575 6.429 1.00 81.12 206 ALA A CA 1
ATOM 1481 C C . ALA A 1 206 ? -10.829 -1.901 5.597 1.00 81.12 206 ALA A C 1
ATOM 1483 O O . ALA A 1 206 ? -10.754 -1.519 4.429 1.00 81.12 206 ALA A O 1
ATOM 1484 N N . LEU A 1 207 ? -9.868 -2.637 6.163 1.00 79.19 207 LEU A N 1
ATOM 1485 C CA . LEU A 1 207 ? -8.620 -3.008 5.484 1.00 79.19 207 LEU A CA 1
ATOM 1486 C C . LEU A 1 207 ? -8.781 -4.168 4.492 1.00 79.19 207 LEU A C 1
ATOM 1488 O O . LEU A 1 207 ? -8.083 -4.225 3.478 1.00 79.19 207 LEU A O 1
ATOM 1492 N N . ARG A 1 208 ? -9.697 -5.102 4.764 1.00 81.88 208 ARG A N 1
ATOM 1493 C CA . ARG A 1 208 ? -9.835 -6.370 4.030 1.00 81.88 208 ARG A CA 1
ATOM 1494 C C . ARG A 1 208 ? -9.961 -6.227 2.500 1.00 81.88 208 ARG A C 1
ATOM 1496 O O . ARG A 1 208 ? -9.285 -6.989 1.809 1.00 81.88 208 ARG A O 1
ATOM 1503 N N . PRO A 1 209 ? -10.743 -5.283 1.931 1.00 81.94 209 PRO A N 1
ATOM 1504 C CA . PRO A 1 209 ? -10.804 -5.101 0.477 1.00 81.94 209 PRO A CA 1
ATOM 1505 C C . PRO A 1 209 ? -9.445 -4.724 -0.127 1.00 81.94 209 PRO A C 1
ATOM 1507 O O . PRO A 1 209 ? -9.018 -5.323 -1.109 1.00 81.94 209 PRO A O 1
ATOM 1510 N N . VAL A 1 210 ? -8.719 -3.799 0.509 1.00 79.38 210 VAL A N 1
ATOM 1511 C CA . VAL A 1 210 ? -7.404 -3.348 0.030 1.00 79.38 210 VAL A CA 1
ATOM 1512 C C . VAL A 1 210 ? -6.363 -4.460 0.169 1.00 79.38 210 VAL A C 1
ATOM 1514 O O . VAL A 1 210 ? -5.495 -4.642 -0.682 1.00 79.38 210 VAL A O 1
ATOM 1517 N N . LEU A 1 211 ? -6.454 -5.271 1.220 1.00 76.44 211 LEU A N 1
ATOM 1518 C CA . LEU A 1 211 ? -5.565 -6.415 1.421 1.00 76.44 211 LEU A CA 1
ATOM 1519 C C . LEU A 1 211 ? -5.789 -7.529 0.387 1.00 76.44 211 LEU A C 1
ATOM 1521 O O . LEU A 1 211 ? -4.817 -8.145 -0.063 1.00 76.44 211 LEU A O 1
ATOM 1525 N N . ALA A 1 212 ? -7.035 -7.750 -0.041 1.00 80.19 212 ALA A N 1
ATOM 1526 C CA . ALA A 1 212 ? -7.353 -8.678 -1.125 1.00 80.19 212 ALA A CA 1
ATOM 1527 C C . ALA A 1 212 ? -6.667 -8.264 -2.442 1.00 80.19 212 ALA A C 1
ATOM 1529 O O . ALA A 1 212 ? -6.073 -9.112 -3.119 1.00 80.19 212 ALA A O 1
ATOM 1530 N N . ASP A 1 213 ? -6.641 -6.962 -2.742 1.00 77.38 213 ASP A N 1
ATOM 1531 C CA . ASP A 1 213 ? -5.924 -6.409 -3.898 1.00 77.38 213 ASP A CA 1
ATOM 1532 C C . ASP A 1 213 ? -4.405 -6.651 -3.800 1.00 77.38 213 ASP A C 1
ATOM 1534 O O . ASP A 1 213 ? -3.756 -7.045 -4.775 1.00 77.38 213 ASP A O 1
ATOM 1538 N N . GLY A 1 214 ? -3.829 -6.537 -2.599 1.00 76.25 214 GLY A N 1
ATOM 1539 C CA . GLY A 1 214 ? -2.429 -6.897 -2.332 1.00 76.25 214 GLY A CA 1
ATOM 1540 C C . GLY A 1 214 ? -2.133 -8.388 -2.558 1.00 76.25 214 GLY A C 1
ATOM 1541 O O . GLY A 1 214 ? -1.069 -8.769 -3.057 1.00 76.25 214 GLY A O 1
ATOM 1542 N N . GLY A 1 215 ? -3.095 -9.263 -2.253 1.00 73.88 215 GLY A N 1
ATOM 1543 C CA . GLY A 1 215 ? -3.032 -10.690 -2.581 1.00 73.88 215 GLY A CA 1
ATOM 1544 C C . GLY A 1 215 ? -2.982 -10.969 -4.089 1.00 73.88 215 GLY A C 1
ATOM 1545 O O . GLY A 1 215 ? -2.334 -11.927 -4.520 1.00 73.88 215 GLY A O 1
ATOM 1546 N N . ALA A 1 216 ? -3.624 -10.138 -4.913 1.00 75.25 216 ALA A N 1
ATOM 1547 C CA . ALA A 1 216 ? -3.518 -10.221 -6.369 1.00 75.25 216 ALA A CA 1
ATOM 1548 C C . ALA A 1 216 ? -2.141 -9.747 -6.874 1.00 75.25 216 ALA A C 1
ATOM 1550 O O . ALA A 1 216 ? -1.566 -10.383 -7.759 1.00 75.25 216 ALA A O 1
ATOM 1551 N N . LEU A 1 217 ? -1.560 -8.707 -6.260 1.00 73.31 217 LEU A N 1
ATOM 1552 C CA . LEU A 1 217 ? -0.218 -8.213 -6.607 1.00 73.31 217 LEU A CA 1
ATOM 1553 C C . LEU A 1 217 ? 0.882 -9.259 -6.391 1.00 73.31 217 LEU A C 1
ATOM 1555 O O . LEU A 1 217 ? 1.760 -9.392 -7.243 1.00 73.31 217 LEU A O 1
ATOM 1559 N N . ARG A 1 218 ? 0.817 -10.032 -5.298 1.00 68.88 218 ARG A N 1
ATOM 1560 C CA . ARG A 1 218 ? 1.785 -11.110 -5.006 1.00 68.88 218 ARG A CA 1
ATOM 1561 C C . ARG A 1 218 ? 1.726 -12.258 -6.015 1.00 68.88 218 ARG A C 1
ATOM 1563 O O . ARG A 1 218 ? 2.762 -12.792 -6.392 1.00 68.88 218 ARG A O 1
ATOM 1570 N N . ARG A 1 219 ? 0.525 -12.618 -6.477 1.00 71.75 219 ARG A N 1
ATOM 1571 C CA . ARG A 1 219 ? 0.316 -13.700 -7.458 1.00 71.75 219 ARG A CA 1
ATOM 1572 C C . ARG A 1 219 ? 0.657 -13.293 -8.894 1.00 71.75 219 ARG A C 1
ATOM 1574 O O . ARG A 1 219 ? 0.908 -14.155 -9.725 1.00 71.75 219 ARG A O 1
ATOM 1581 N N . GLY A 1 220 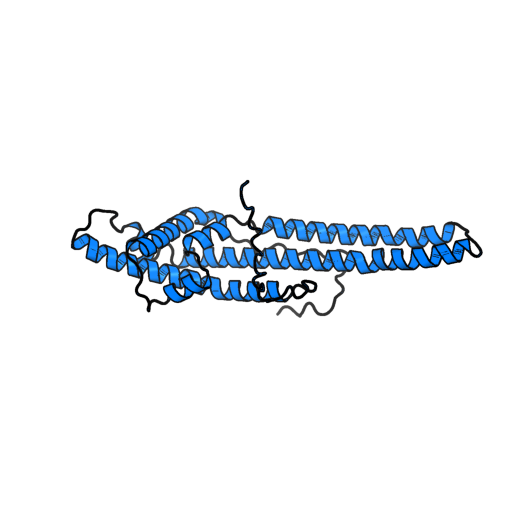? 0.672 -11.993 -9.186 1.00 57.53 220 GLY A N 1
ATOM 1582 C CA . GLY A 1 220 ? 0.938 -11.440 -10.515 1.00 57.53 220 G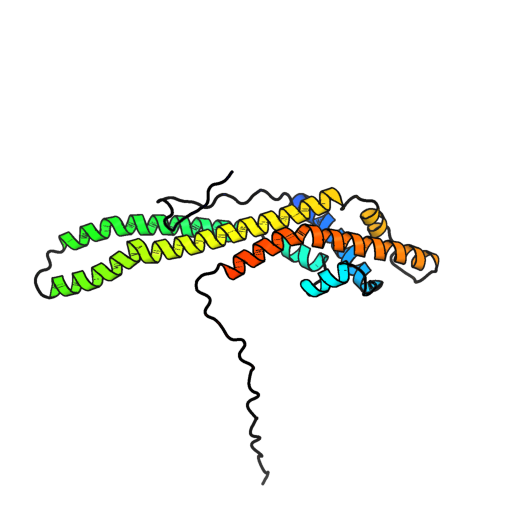LY A CA 1
ATOM 1583 C C . GLY A 1 220 ? 2.408 -11.143 -10.831 1.00 57.53 220 GLY A C 1
ATOM 1584 O O . GLY A 1 220 ? 2.656 -10.426 -11.799 1.00 57.53 220 GLY A O 1
ATOM 1585 N N . VAL A 1 221 ? 3.375 -11.615 -10.033 1.00 54.34 221 VAL A N 1
ATOM 1586 C CA . VAL A 1 221 ? 4.817 -11.454 -10.308 1.00 54.34 221 VAL A CA 1
ATOM 1587 C C . VAL A 1 221 ? 5.272 -12.564 -11.269 1.00 54.34 221 VAL A C 1
ATOM 1589 O O . VAL A 1 221 ? 5.398 -13.713 -10.842 1.00 54.34 221 VAL A O 1
ATOM 1592 N N . PRO A 1 222 ? 5.538 -12.279 -12.560 1.00 44.69 222 PRO A N 1
ATOM 1593 C CA . PRO A 1 222 ? 6.041 -13.284 -13.485 1.00 44.69 222 PRO A CA 1
ATOM 1594 C C . PRO A 1 222 ? 7.544 -13.450 -13.229 1.00 44.69 222 PRO A C 1
ATOM 1596 O O . PRO A 1 222 ? 8.309 -12.518 -13.466 1.00 44.69 222 PRO A O 1
ATOM 1599 N N . GLY A 1 223 ? 7.963 -14.611 -12.716 1.00 44.44 223 GLY A N 1
ATOM 1600 C CA . GLY A 1 223 ? 9.385 -14.946 -12.536 1.00 44.44 223 GLY A CA 1
ATOM 1601 C C . GLY A 1 223 ? 9.787 -15.520 -11.174 1.00 44.44 223 GLY A C 1
ATOM 1602 O O . GLY A 1 223 ? 10.943 -15.894 -11.007 1.00 44.44 223 GLY A O 1
ATOM 1603 N N . GLY A 1 224 ? 8.868 -15.645 -10.213 1.00 35.62 224 GLY A N 1
ATOM 1604 C CA . GLY A 1 224 ? 9.108 -16.440 -9.008 1.00 35.62 224 GLY A CA 1
ATOM 1605 C C . GLY A 1 224 ? 8.911 -17.918 -9.320 1.00 35.62 224 GLY A C 1
ATOM 1606 O O . GLY A 1 224 ? 7.780 -18.396 -9.331 1.00 35.62 224 GLY A O 1
ATOM 1607 N N . SER A 1 225 ? 9.994 -18.628 -9.629 1.00 36.94 225 SER A N 1
ATOM 1608 C CA . SER A 1 225 ? 10.011 -20.086 -9.695 1.00 36.94 225 SER A CA 1
ATOM 1609 C C . SER A 1 225 ? 9.305 -20.686 -8.480 1.00 36.94 225 SER A C 1
ATOM 1611 O O . SER A 1 225 ? 9.459 -20.217 -7.353 1.00 36.94 225 SER A O 1
ATOM 1613 N N . GLY A 1 226 ? 8.547 -21.755 -8.720 1.00 38.94 226 GLY A N 1
ATOM 1614 C CA . GLY A 1 226 ? 8.061 -22.634 -7.669 1.00 38.94 226 GLY A CA 1
ATOM 1615 C C . GLY A 1 226 ? 9.226 -23.104 -6.799 1.00 38.94 226 GLY A C 1
ATOM 1616 O O . GLY A 1 226 ? 9.962 -24.018 -7.160 1.00 38.94 226 GLY A O 1
ATOM 1617 N N . GLY A 1 227 ? 9.386 -22.463 -5.647 1.00 35.34 227 GLY A N 1
ATOM 1618 C CA . GLY A 1 227 ? 10.191 -22.926 -4.529 1.00 35.34 227 GLY A CA 1
ATOM 1619 C C . GLY A 1 227 ? 9.292 -23.686 -3.565 1.00 35.34 227 GLY A C 1
ATOM 1620 O O . GLY A 1 227 ? 8.876 -23.134 -2.557 1.00 35.34 227 GLY A O 1
ATOM 1621 N N . ARG A 1 228 ? 8.932 -24.906 -3.973 1.00 38.72 228 ARG A N 1
ATOM 1622 C CA . ARG A 1 228 ? 8.609 -26.099 -3.171 1.00 38.72 228 ARG A CA 1
ATOM 1623 C C . ARG A 1 228 ? 8.191 -25.840 -1.710 1.00 38.72 228 ARG A C 1
ATOM 1625 O O . ARG A 1 228 ? 9.025 -25.612 -0.842 1.00 38.72 228 ARG A O 1
ATOM 1632 N N . ASP A 1 229 ? 6.912 -26.043 -1.407 1.00 38.00 229 ASP A N 1
ATOM 1633 C CA . ASP A 1 229 ? 6.513 -27.188 -0.574 1.00 38.00 229 ASP A CA 1
ATOM 1634 C C . ASP A 1 229 ? 7.275 -28.477 -0.939 1.00 38.00 229 ASP A C 1
ATOM 1636 O O . ASP A 1 229 ? 6.781 -29.354 -1.644 1.00 38.00 229 ASP A O 1
ATOM 1640 N N . GLU A 1 230 ? 8.516 -28.591 -0.465 1.00 32.72 230 GLU A N 1
ATOM 1641 C CA . GLU A 1 230 ? 9.168 -29.882 -0.259 1.00 32.72 230 GLU A CA 1
ATOM 1642 C C . GLU A 1 230 ? 9.210 -30.111 1.255 1.00 32.72 230 GLU A C 1
ATOM 1644 O O . GLU A 1 230 ? 9.746 -29.270 1.985 1.00 32.72 230 GLU A O 1
ATOM 1649 N N . PRO A 1 231 ? 8.652 -31.220 1.770 1.00 36.75 231 PRO A N 1
ATOM 1650 C CA . PRO A 1 231 ? 8.861 -31.578 3.158 1.00 36.75 231 PRO A CA 1
ATOM 1651 C C . PRO A 1 231 ? 10.357 -31.824 3.338 1.00 36.75 231 PRO A C 1
ATOM 1653 O O . PRO A 1 231 ? 10.943 -32.671 2.664 1.00 36.75 231 PRO A O 1
ATOM 1656 N N . VAL A 1 232 ? 10.978 -31.084 4.256 1.00 37.41 232 VAL A N 1
ATOM 1657 C CA . VAL A 1 232 ? 12.327 -31.383 4.736 1.00 37.41 232 VAL A CA 1
ATOM 1658 C C . VAL A 1 232 ? 12.285 -32.792 5.322 1.00 37.41 232 VAL A C 1
ATOM 1660 O O . VAL A 1 232 ? 11.859 -33.008 6.459 1.00 37.41 232 VAL A O 1
ATOM 1663 N N . ALA A 1 233 ? 12.690 -33.771 4.514 1.00 38.25 233 ALA A N 1
ATOM 1664 C CA . ALA A 1 233 ? 13.001 -35.103 4.980 1.00 38.25 233 ALA A CA 1
ATOM 1665 C C . ALA A 1 233 ? 14.070 -34.941 6.060 1.00 38.25 233 ALA A C 1
ATOM 1667 O O . ALA A 1 233 ? 15.165 -34.436 5.805 1.00 38.25 233 ALA A O 1
ATOM 1668 N N . ARG A 1 234 ? 13.719 -35.325 7.289 1.00 40.12 234 ARG A N 1
ATOM 1669 C CA . ARG A 1 234 ? 14.652 -35.445 8.406 1.00 40.12 234 ARG A CA 1
ATOM 1670 C C . ARG A 1 234 ? 15.781 -36.377 7.969 1.00 40.12 234 ARG A C 1
ATOM 1672 O O . ARG A 1 234 ? 15.627 -37.595 7.993 1.00 40.12 234 ARG A O 1
ATOM 1679 N N . GLY A 1 235 ? 16.903 -35.797 7.556 1.00 33.25 235 GLY A N 1
ATOM 1680 C CA . GLY A 1 235 ? 18.162 -36.508 7.418 1.00 33.25 235 GLY A CA 1
ATOM 1681 C C . GLY A 1 235 ? 18.553 -37.032 8.791 1.00 33.25 235 GLY A C 1
ATOM 1682 O O . GLY A 1 235 ? 18.820 -36.253 9.705 1.00 33.25 235 GLY A O 1
ATOM 1683 N N . GLY A 1 236 ? 18.513 -38.354 8.947 1.00 35.09 236 GLY A N 1
ATOM 1684 C CA . GLY A 1 236 ? 18.967 -39.039 10.145 1.00 35.09 236 GLY A CA 1
ATOM 1685 C C . GLY A 1 236 ? 20.424 -38.690 10.420 1.00 35.09 236 GLY A C 1
ATOM 1686 O O . GLY A 1 236 ? 21.315 -39.039 9.646 1.00 35.09 236 GLY A O 1
ATOM 1687 N N . GLY A 1 237 ? 20.655 -37.996 11.533 1.00 33.47 237 GLY A N 1
ATOM 1688 C CA . GLY A 1 237 ? 21.984 -37.809 12.088 1.00 33.47 237 GLY A CA 1
ATOM 1689 C C . GLY A 1 237 ? 22.584 -39.171 12.414 1.00 33.47 237 GLY A C 1
ATOM 1690 O O . GLY A 1 237 ? 22.108 -39.879 13.301 1.00 33.47 237 GLY A O 1
ATOM 1691 N N . ARG A 1 238 ? 23.632 -39.552 11.684 1.00 36.66 238 ARG A N 1
ATOM 1692 C CA . ARG A 1 238 ? 24.490 -40.669 12.065 1.00 36.66 238 ARG A CA 1
ATOM 1693 C C . ARG A 1 238 ? 25.394 -40.157 13.182 1.00 36.66 238 ARG A C 1
ATOM 1695 O O . ARG A 1 238 ? 26.313 -39.382 12.942 1.00 36.66 238 ARG A O 1
ATOM 1702 N N . VAL A 1 239 ? 25.069 -40.551 14.409 1.00 41.19 239 VAL A N 1
ATOM 1703 C CA . VAL A 1 239 ? 25.895 -40.338 15.599 1.00 41.19 239 VAL A CA 1
ATOM 1704 C C . VAL A 1 239 ? 27.227 -41.052 15.379 1.00 41.19 239 VAL A C 1
ATOM 1706 O O . VAL A 1 239 ? 27.270 -42.281 15.334 1.00 41.19 239 VAL A O 1
ATOM 1709 N N . LEU A 1 240 ? 28.312 -40.295 15.226 1.00 36.72 240 LEU A N 1
ATOM 1710 C CA . LEU A 1 240 ? 29.656 -40.827 15.420 1.00 36.72 240 LEU A CA 1
ATOM 1711 C C . LEU A 1 240 ? 29.873 -40.935 16.933 1.00 36.72 240 LEU A C 1
ATOM 1713 O O . LEU A 1 240 ? 30.015 -39.925 17.619 1.00 36.72 240 LEU A O 1
ATOM 1717 N N . ARG A 1 241 ? 29.834 -42.167 17.456 1.00 38.41 241 ARG A N 1
ATOM 1718 C CA . ARG A 1 241 ? 30.368 -42.482 18.785 1.00 38.41 241 ARG A CA 1
ATOM 1719 C C . ARG A 1 241 ? 31.885 -42.337 18.717 1.00 38.41 241 ARG A C 1
ATOM 1721 O O . ARG A 1 241 ? 32.527 -43.039 17.942 1.00 38.41 241 ARG A O 1
ATOM 1728 N N . VAL A 1 242 ? 32.426 -41.439 19.526 1.00 43.75 242 VAL A N 1
ATOM 1729 C CA . VAL A 1 242 ? 33.830 -41.467 19.933 1.00 43.75 242 VAL A CA 1
ATOM 1730 C C . VAL A 1 242 ? 33.866 -42.334 21.189 1.00 43.75 242 VAL A C 1
ATOM 1732 O O . VAL A 1 242 ? 33.231 -41.979 22.182 1.00 43.75 242 VAL A O 1
ATOM 1735 N N . GLU A 1 243 ? 34.509 -43.499 21.124 1.00 43.84 243 GLU A N 1
ATOM 1736 C CA . GLU A 1 243 ? 34.860 -44.251 22.333 1.00 43.84 243 GLU A CA 1
ATOM 1737 C C . GLU A 1 243 ? 36.120 -43.631 22.954 1.00 43.84 243 GLU A C 1
ATOM 1739 O O . GLU A 1 243 ? 37.006 -43.214 22.204 1.00 43.84 243 GLU A O 1
ATOM 1744 N N . PRO A 1 244 ? 36.199 -43.516 24.290 1.00 48.69 244 PRO A N 1
ATOM 1745 C CA . PRO A 1 244 ? 37.416 -43.082 24.956 1.00 48.69 244 PRO A CA 1
ATOM 1746 C C . PRO A 1 244 ? 38.383 -44.263 25.120 1.00 48.69 244 PRO A C 1
ATOM 1748 O O . PRO A 1 244 ? 37.970 -45.343 25.549 1.00 48.69 244 PRO A O 1
ATOM 1751 N N . GLU A 1 245 ? 39.656 -44.026 24.800 1.00 52.53 245 GLU A N 1
ATOM 1752 C CA . GLU A 1 245 ? 40.787 -44.782 25.360 1.00 52.53 245 GLU A CA 1
ATOM 1753 C C . GLU A 1 245 ? 41.063 -44.346 26.806 1.00 52.53 245 GLU A C 1
ATOM 1755 O O . GLU A 1 245 ? 40.902 -43.135 27.102 1.00 52.53 245 GLU A O 1
#